Protein AF-A0AAN0KNR9-F1 (afdb_monomer_lite)

Sequence (239 aa):
MELTATTILISFAGVFLICFMKGAFGGGFAIIGIPLLSLVMDPVTAGGLLAPLFIAMDLYGLRYWKPSTWSKPDLLMLVPGLVVGIGTGYLLFQNMATPRGARTVQDEREAFTRMMWDTWAP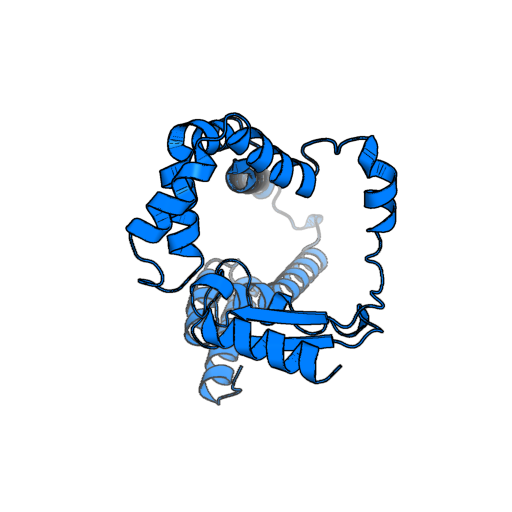AGWYDRADFDEAARAFQGKDWAEVVLHSYRHRWGFAEGDPAYAEDEARLYPAPVLQVPTLVLHGGADTCNHPDSSKGREAFFQGGYERQVLDGVGHFPQREAPQAVADAILRFCGSA

pLDDT: mean 88.19, std 9.54, range [54.19, 98.31]

Radius of gyration: 23.54 Å; chains: 1; bounding box: 62×43×53 Å

Structure (mmCIF, N/CA/C/O backbone):
data_AF-A0AAN0KNR9-F1
#
_entry.id   AF-A0AAN0KNR9-F1
#
loop_
_atom_site.group_PDB
_atom_site.id
_atom_site.type_symbol
_atom_site.label_atom_id
_atom_site.label_alt_id
_atom_site.label_comp_id
_atom_site.label_asym_id
_atom_site.label_entity_id
_atom_site.label_seq_id
_atom_site.pdbx_PDB_ins_code
_atom_site.Cartn_x
_atom_site.Cartn_y
_atom_site.Cartn_z
_atom_site.occupancy
_atom_site.B_iso_or_equiv
_atom_site.auth_seq_id
_atom_site.auth_comp_id
_atom_site.auth_asym_id
_atom_site.auth_atom_id
_atom_site.pdbx_PDB_model_num
ATOM 1 N N . MET A 1 1 ? 12.496 -7.749 14.118 1.00 55.12 1 MET A N 1
ATOM 2 C CA . MET A 1 1 ? 13.385 -8.905 13.890 1.00 55.12 1 MET A CA 1
ATOM 3 C C . MET A 1 1 ? 13.889 -9.380 15.233 1.00 55.12 1 MET A C 1
ATOM 5 O O . MET A 1 1 ? 14.585 -8.625 15.900 1.00 55.12 1 MET A O 1
ATOM 9 N N . GLU A 1 2 ? 13.532 -10.600 15.618 1.00 61.59 2 GLU A N 1
ATOM 10 C CA . GLU A 1 2 ? 14.201 -11.303 16.714 1.00 61.59 2 GLU A CA 1
ATOM 11 C C . GLU A 1 2 ? 15.667 -11.542 16.304 1.00 61.59 2 GLU A C 1
ATOM 13 O O . GLU A 1 2 ? 15.935 -12.214 15.301 1.00 61.59 2 GLU A O 1
ATOM 18 N N . LEU A 1 3 ? 16.627 -10.952 17.026 1.00 76.50 3 LEU A N 1
ATOM 19 C CA . LEU A 1 3 ? 18.064 -11.155 16.792 1.00 76.50 3 LEU A CA 1
ATOM 20 C C . LEU A 1 3 ? 18.496 -12.522 17.337 1.00 76.50 3 LEU A C 1
ATOM 22 O O . LEU A 1 3 ? 19.175 -12.632 18.355 1.00 76.50 3 LEU A O 1
ATOM 26 N N . THR A 1 4 ? 18.093 -13.586 16.648 1.00 88.50 4 THR A N 1
ATOM 27 C CA . THR A 1 4 ? 18.573 -14.934 16.959 1.00 88.50 4 THR A CA 1
ATOM 28 C C . THR A 1 4 ? 19.991 -15.136 16.415 1.00 88.50 4 THR A C 1
ATOM 30 O O . THR A 1 4 ? 20.382 -14.529 15.413 1.00 88.50 4 THR A O 1
ATOM 33 N N . ALA A 1 5 ? 20.769 -16.027 17.038 1.00 85.81 5 ALA A N 1
ATOM 34 C CA . ALA A 1 5 ? 22.107 -16.383 16.553 1.00 85.81 5 ALA A CA 1
ATOM 35 C C . ALA A 1 5 ? 22.082 -16.888 15.096 1.00 85.81 5 ALA A C 1
ATOM 37 O O . ALA A 1 5 ? 22.972 -16.571 14.308 1.00 85.81 5 ALA A O 1
ATOM 38 N N . THR A 1 6 ? 21.021 -17.607 14.721 1.00 84.62 6 THR A N 1
ATOM 39 C CA . THR A 1 6 ? 20.774 -18.090 13.357 1.00 84.62 6 THR A CA 1
ATOM 40 C C . THR A 1 6 ? 20.564 -16.935 12.378 1.00 84.62 6 THR A C 1
ATOM 42 O O . THR A 1 6 ? 21.206 -16.902 11.328 1.00 84.62 6 THR A O 1
ATOM 45 N N . THR A 1 7 ? 19.730 -15.953 12.739 1.00 83.38 7 THR A N 1
ATOM 46 C CA . THR A 1 7 ? 19.482 -14.753 11.923 1.00 83.38 7 THR A CA 1
ATOM 47 C C . THR A 1 7 ? 20.776 -13.985 11.673 1.00 83.38 7 THR A C 1
ATOM 49 O O . THR A 1 7 ? 21.045 -13.593 10.538 1.00 83.38 7 THR A O 1
ATOM 52 N N . ILE A 1 8 ? 21.604 -13.808 12.707 1.00 84.81 8 ILE A N 1
ATOM 53 C CA . ILE A 1 8 ? 22.890 -13.105 12.601 1.00 84.81 8 ILE A CA 1
ATOM 54 C C . ILE A 1 8 ? 23.847 -13.866 11.676 1.00 84.81 8 ILE A C 1
ATOM 56 O O . ILE A 1 8 ? 24.431 -13.260 10.780 1.00 84.81 8 ILE A O 1
ATOM 60 N N . LEU A 1 9 ? 23.983 -15.183 11.854 1.00 89.00 9 LEU A N 1
ATOM 61 C CA . LEU A 1 9 ? 24.909 -16.002 11.071 1.00 89.00 9 LEU A CA 1
ATOM 62 C C . LEU A 1 9 ? 24.544 -16.021 9.580 1.00 89.00 9 LEU A C 1
ATOM 64 O O . LEU A 1 9 ? 25.411 -15.813 8.733 1.00 89.00 9 LEU A O 1
ATOM 68 N N . ILE A 1 10 ? 23.265 -16.233 9.261 1.00 85.62 10 ILE A N 1
ATOM 69 C CA . ILE A 1 10 ? 22.780 -16.271 7.874 1.00 85.62 10 ILE A CA 1
ATOM 70 C C . ILE A 1 10 ? 22.872 -14.882 7.236 1.00 85.62 10 ILE A C 1
ATOM 72 O O . ILE A 1 10 ? 23.333 -14.766 6.100 1.00 85.62 10 ILE A O 1
ATOM 76 N N . SER A 1 11 ? 22.522 -13.824 7.976 1.00 84.25 11 SER A N 1
ATOM 77 C CA . SER A 1 11 ? 22.644 -12.446 7.483 1.00 84.25 11 SER A CA 1
ATOM 78 C C . SER A 1 11 ? 24.093 -12.082 7.183 1.00 84.25 11 SER A C 1
ATOM 80 O O . SER A 1 11 ? 24.395 -11.557 6.114 1.00 84.25 11 SER A O 1
ATOM 82 N N . PHE A 1 12 ? 25.007 -12.415 8.096 1.00 86.56 12 PHE A N 1
ATOM 83 C CA . PHE A 1 12 ? 26.432 -12.186 7.906 1.00 86.56 12 PHE A CA 1
ATOM 84 C C . PHE A 1 12 ? 26.973 -12.968 6.708 1.00 86.56 12 PHE A C 1
ATOM 86 O O . PHE A 1 12 ? 27.638 -12.383 5.859 1.00 86.56 12 PHE A O 1
ATOM 93 N N . ALA A 1 13 ? 26.661 -14.263 6.602 1.00 86.69 13 ALA A N 1
ATOM 94 C CA . ALA A 1 13 ? 27.101 -15.098 5.488 1.00 86.69 13 ALA A CA 1
ATOM 95 C C . ALA A 1 13 ? 26.580 -14.573 4.142 1.00 86.69 13 ALA A C 1
ATOM 97 O O . ALA A 1 13 ? 27.352 -14.470 3.190 1.00 86.69 13 ALA A O 1
ATOM 98 N N . GLY A 1 14 ? 25.300 -14.190 4.075 1.00 84.75 14 GLY A N 1
ATOM 99 C CA . GLY A 1 14 ? 24.677 -13.628 2.878 1.00 84.75 14 GLY A CA 1
ATOM 100 C C . GLY A 1 14 ? 25.304 -12.302 2.466 1.00 84.75 14 GLY A C 1
ATOM 101 O O . GLY A 1 14 ? 25.751 -12.163 1.329 1.00 84.75 14 GLY A O 1
ATOM 102 N N . VAL A 1 15 ? 25.415 -11.352 3.399 1.00 84.88 15 VAL A N 1
ATOM 103 C CA . VAL A 1 15 ? 26.052 -10.050 3.148 1.00 84.88 15 VAL A CA 1
ATOM 104 C C . VAL A 1 15 ? 27.511 -10.237 2.733 1.00 84.88 15 VAL A C 1
ATOM 106 O O . VAL A 1 15 ? 27.927 -9.684 1.719 1.00 84.88 15 VAL A O 1
ATOM 109 N N . PHE A 1 16 ? 28.280 -11.055 3.456 1.00 84.75 16 PHE A N 1
ATOM 110 C CA . PHE A 1 16 ? 29.680 -11.337 3.137 1.00 84.75 16 PHE A CA 1
ATOM 111 C C . PHE A 1 16 ? 29.841 -11.925 1.733 1.00 84.75 16 PHE A C 1
ATOM 113 O O . PHE A 1 16 ? 30.668 -11.435 0.964 1.00 84.75 16 PHE A O 1
ATOM 120 N N . LEU A 1 17 ? 29.034 -12.930 1.372 1.00 82.50 17 LEU A N 1
ATOM 121 C CA . LEU A 1 17 ? 29.047 -13.530 0.037 1.00 82.50 17 LEU A CA 1
ATOM 122 C C . LEU A 1 17 ? 28.776 -12.490 -1.045 1.00 82.50 17 LEU A C 1
ATOM 124 O O . LEU A 1 17 ? 29.502 -12.444 -2.036 1.00 82.50 17 LEU A O 1
ATOM 128 N N . ILE A 1 18 ? 27.779 -11.627 -0.847 1.00 81.94 18 ILE A N 1
ATOM 129 C CA . ILE A 1 18 ? 27.461 -10.576 -1.813 1.00 81.94 18 ILE A CA 1
ATOM 130 C C . ILE A 1 18 ? 28.631 -9.597 -1.954 1.00 81.94 18 ILE A C 1
ATOM 132 O O . ILE A 1 18 ? 29.070 -9.329 -3.075 1.00 81.94 18 ILE A O 1
ATOM 136 N N . CYS A 1 19 ? 29.162 -9.100 -0.833 1.00 76.88 19 CYS A N 1
ATOM 137 C CA . CYS A 1 19 ? 30.295 -8.176 -0.809 1.00 76.88 19 CYS A CA 1
ATOM 138 C C . CYS A 1 19 ? 31.511 -8.764 -1.532 1.00 76.88 19 CYS A C 1
ATOM 140 O O . CYS A 1 19 ? 32.103 -8.127 -2.404 1.00 76.88 19 CYS A O 1
ATOM 142 N N . PHE A 1 20 ? 31.874 -9.994 -1.176 1.00 78.69 20 PHE A N 1
ATOM 143 C CA . PHE A 1 20 ? 33.063 -10.664 -1.678 1.00 78.69 20 PHE A CA 1
ATOM 144 C C . PHE A 1 20 ? 32.925 -11.016 -3.167 1.00 78.69 20 PHE A C 1
ATOM 146 O O . PHE A 1 20 ? 33.829 -10.741 -3.953 1.00 78.69 20 PHE A O 1
ATOM 153 N N . MET A 1 21 ? 31.771 -11.537 -3.596 1.00 80.38 21 MET A N 1
ATOM 154 C CA . MET A 1 21 ? 31.542 -11.935 -4.992 1.00 80.38 21 MET A CA 1
ATOM 155 C C . MET A 1 21 ? 31.386 -10.743 -5.942 1.00 80.38 21 MET A C 1
ATOM 157 O O . MET A 1 21 ? 31.877 -10.790 -7.073 1.00 80.38 21 MET A O 1
ATOM 161 N N . LYS A 1 22 ? 30.745 -9.653 -5.500 1.00 70.00 22 LYS A N 1
ATOM 162 C CA . LYS A 1 22 ? 30.627 -8.424 -6.300 1.00 70.00 22 LYS A CA 1
ATOM 163 C C . LYS A 1 22 ? 31.969 -7.695 -6.414 1.00 70.00 22 LYS A C 1
ATOM 165 O O . LYS A 1 22 ? 32.286 -7.203 -7.492 1.00 70.00 22 LYS A O 1
ATOM 170 N N . GLY A 1 23 ? 32.768 -7.674 -5.343 1.00 61.00 23 GLY A N 1
ATOM 171 C CA . GLY A 1 23 ? 34.074 -7.010 -5.320 1.00 61.00 23 GLY A CA 1
ATOM 172 C C . GLY A 1 23 ? 35.201 -7.761 -6.041 1.00 61.00 23 GLY A C 1
ATOM 173 O O . GLY A 1 23 ? 36.061 -7.111 -6.629 1.00 61.00 23 GLY A O 1
ATOM 174 N N . ALA A 1 24 ? 35.206 -9.101 -6.019 1.00 57.84 24 ALA A N 1
ATOM 175 C CA . ALA A 1 24 ? 36.325 -9.905 -6.530 1.00 57.84 24 ALA A CA 1
ATOM 176 C C . ALA A 1 24 ? 36.058 -10.639 -7.862 1.00 57.84 24 ALA A C 1
ATOM 178 O O . ALA A 1 24 ? 37.012 -10.913 -8.586 1.00 57.84 24 ALA A O 1
ATOM 179 N N . PHE A 1 25 ? 34.799 -10.949 -8.213 1.00 58.22 25 PHE A N 1
ATOM 180 C CA . PHE A 1 25 ? 34.470 -11.862 -9.329 1.00 58.22 25 PHE A CA 1
ATOM 181 C C . PHE A 1 25 ? 33.384 -11.343 -10.289 1.00 58.22 25 PHE A C 1
ATOM 183 O O . PHE A 1 25 ? 32.664 -12.127 -10.906 1.00 58.22 25 PHE A O 1
ATOM 190 N N . GLY A 1 26 ? 33.226 -10.023 -10.427 1.00 59.22 26 GLY A N 1
ATOM 191 C CA . GLY A 1 26 ? 32.305 -9.449 -11.421 1.00 59.22 26 GLY A CA 1
ATOM 192 C C . GLY A 1 26 ? 30.818 -9.704 -11.135 1.00 59.22 26 GLY A C 1
ATOM 193 O O . GLY A 1 26 ? 29.995 -9.621 -12.041 1.00 59.22 26 GLY A O 1
ATOM 194 N N . GLY A 1 27 ? 30.455 -10.021 -9.887 1.00 61.28 27 GLY A N 1
ATOM 195 C CA . GLY A 1 27 ? 29.066 -10.032 -9.414 1.00 61.28 27 GLY A CA 1
ATOM 196 C C . GLY A 1 27 ? 28.205 -11.237 -9.802 1.00 61.28 27 GLY A C 1
ATOM 197 O O . GLY A 1 27 ? 27.122 -11.373 -9.243 1.00 61.28 27 GLY A O 1
ATOM 198 N N . GLY A 1 28 ? 28.666 -12.148 -10.666 1.00 62.06 28 GLY A N 1
ATOM 199 C CA . GLY A 1 28 ? 27.845 -13.262 -11.174 1.00 62.06 28 GLY A CA 1
ATOM 200 C C . GLY A 1 28 ? 27.244 -14.170 -10.089 1.00 62.06 28 GLY A C 1
ATOM 201 O O . GLY A 1 28 ? 26.093 -14.575 -10.195 1.00 62.06 28 GLY A O 1
ATOM 202 N N . PHE A 1 29 ? 27.979 -14.428 -9.002 1.00 65.19 29 PHE A N 1
ATOM 203 C CA . PHE A 1 29 ? 27.499 -15.241 -7.873 1.00 65.19 29 PHE A CA 1
ATOM 204 C C . PHE A 1 29 ? 26.776 -14.442 -6.779 1.00 65.19 29 PHE A C 1
ATOM 206 O O . PHE A 1 29 ? 26.155 -15.036 -5.898 1.00 65.19 29 PHE A O 1
ATOM 213 N N . ALA A 1 30 ? 26.795 -13.105 -6.836 1.00 69.88 30 ALA A N 1
ATOM 214 C CA . ALA A 1 30 ? 26.095 -12.262 -5.863 1.00 69.88 30 ALA A CA 1
ATOM 215 C C . ALA A 1 30 ? 24.566 -12.460 -5.906 1.00 69.88 30 ALA A C 1
ATOM 217 O O . ALA A 1 30 ? 23.881 -12.181 -4.923 1.00 69.88 30 ALA A O 1
ATOM 218 N N . ILE A 1 31 ? 24.042 -13.017 -7.006 1.00 71.94 31 ILE A N 1
ATOM 219 C CA . ILE A 1 31 ? 22.623 -13.354 -7.196 1.00 71.94 31 ILE A CA 1
ATOM 220 C C . ILE A 1 31 ? 22.080 -14.339 -6.148 1.00 71.94 31 ILE A C 1
ATOM 222 O O . ILE A 1 31 ? 20.883 -14.341 -5.885 1.00 71.94 31 ILE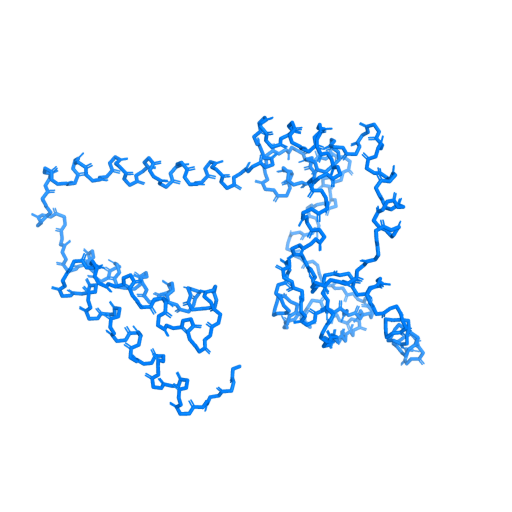 A O 1
ATOM 226 N N . ILE A 1 32 ? 22.944 -15.154 -5.528 1.00 79.62 32 ILE A N 1
ATOM 227 C CA . ILE A 1 32 ? 22.560 -16.148 -4.507 1.00 79.62 32 ILE A CA 1
ATOM 228 C C . ILE A 1 32 ? 22.338 -15.485 -3.137 1.00 79.62 32 ILE A C 1
ATOM 230 O O . ILE A 1 32 ? 21.659 -16.034 -2.270 1.00 79.62 32 ILE A O 1
ATOM 234 N N . GLY A 1 33 ? 22.860 -14.272 -2.940 1.00 78.06 33 GLY A N 1
ATOM 235 C CA . GLY A 1 33 ? 22.804 -13.581 -1.659 1.00 78.06 33 GLY A CA 1
ATOM 236 C C . GLY A 1 33 ? 21.392 -13.229 -1.195 1.00 78.06 33 GLY A C 1
ATOM 237 O O . GLY A 1 33 ? 21.075 -13.440 -0.029 1.00 78.06 33 GLY A O 1
ATOM 238 N N . ILE A 1 34 ? 20.526 -12.750 -2.096 1.00 78.06 34 ILE A N 1
ATOM 239 C CA . ILE A 1 34 ? 19.130 -12.428 -1.751 1.00 78.06 34 ILE A CA 1
ATOM 240 C C . ILE A 1 34 ? 18.330 -13.696 -1.394 1.00 78.06 34 ILE A C 1
ATOM 242 O O . ILE A 1 34 ? 17.715 -13.698 -0.329 1.00 78.06 34 ILE A O 1
ATOM 246 N N . PRO A 1 35 ? 18.373 -14.796 -2.177 1.00 81.81 35 PRO A N 1
ATOM 247 C CA . PRO A 1 35 ? 17.790 -16.075 -1.767 1.00 81.81 35 PRO A CA 1
ATOM 248 C C . PRO A 1 35 ? 18.276 -16.562 -0.396 1.00 81.81 35 PRO A C 1
ATOM 250 O O . PRO A 1 35 ? 17.475 -17.030 0.406 1.00 81.81 35 PRO A O 1
ATOM 253 N N . LEU A 1 36 ? 19.564 -16.404 -0.080 1.00 84.38 36 LEU A N 1
ATOM 254 C CA . LEU A 1 36 ? 20.112 -16.835 1.208 1.00 84.38 36 LEU A CA 1
ATOM 255 C C . LEU A 1 36 ? 19.620 -15.965 2.375 1.00 84.38 36 LEU A C 1
ATOM 257 O O . LEU A 1 36 ? 19.276 -16.491 3.430 1.00 84.38 36 LEU A O 1
ATOM 261 N N . LEU A 1 37 ? 19.525 -14.647 2.177 1.00 83.62 37 LEU A N 1
ATOM 262 C CA . LEU A 1 37 ? 18.935 -13.731 3.158 1.00 83.62 37 LEU A CA 1
ATOM 263 C C . LEU A 1 37 ? 17.432 -13.962 3.332 1.00 83.62 37 LEU A C 1
ATOM 265 O O . LEU A 1 37 ? 16.931 -13.848 4.450 1.00 83.62 37 LEU A O 1
ATOM 269 N N . SER A 1 38 ? 16.729 -14.369 2.269 1.00 83.56 38 SER A N 1
ATOM 270 C CA . SER A 1 38 ? 15.290 -14.649 2.331 1.00 83.56 38 SER A CA 1
ATOM 271 C C . SER A 1 38 ? 14.908 -15.811 3.254 1.00 83.56 38 SER A C 1
ATOM 273 O O . SER A 1 38 ? 13.749 -15.952 3.626 1.00 83.56 38 SER A O 1
ATOM 275 N N . LEU A 1 39 ? 15.885 -16.622 3.678 1.00 86.31 39 LEU A N 1
ATOM 276 C CA . LEU A 1 39 ? 15.675 -17.686 4.662 1.00 86.31 39 LEU A CA 1
ATOM 277 C C . LEU A 1 39 ? 15.390 -17.150 6.072 1.00 86.31 39 LEU A C 1
ATOM 279 O O . LEU A 1 39 ? 14.871 -17.887 6.905 1.00 86.31 39 LEU A O 1
ATOM 283 N N . VAL A 1 40 ? 15.771 -15.902 6.362 1.00 84.00 40 VAL A N 1
ATOM 284 C CA . VAL A 1 40 ? 15.682 -15.316 7.712 1.00 84.00 40 VAL A CA 1
ATOM 285 C C . VAL A 1 40 ? 15.006 -13.950 7.762 1.00 84.00 40 VAL A C 1
ATOM 287 O O . VAL A 1 40 ? 14.708 -13.463 8.851 1.00 84.00 40 VAL A O 1
ATOM 290 N N . MET A 1 41 ? 14.768 -13.318 6.615 1.00 84.19 41 MET A N 1
ATOM 291 C CA . MET A 1 41 ? 14.042 -12.055 6.518 1.00 84.19 41 MET A CA 1
ATOM 292 C C . MET A 1 41 ? 13.279 -11.972 5.198 1.00 84.19 41 MET A C 1
ATOM 294 O O . MET A 1 41 ? 13.604 -12.664 4.242 1.00 84.19 41 MET A O 1
ATOM 298 N N . ASP A 1 42 ? 12.282 -11.100 5.131 1.00 81.88 42 ASP A N 1
ATOM 299 C CA . ASP A 1 42 ? 11.543 -10.845 3.898 1.00 81.88 42 ASP A CA 1
ATOM 300 C C . ASP A 1 42 ? 12.477 -10.319 2.769 1.00 81.88 42 ASP A C 1
ATOM 302 O O . ASP A 1 42 ? 13.338 -9.471 3.039 1.00 81.88 42 ASP A O 1
ATOM 306 N N . PRO A 1 43 ? 12.344 -10.785 1.506 1.00 76.25 43 PRO A N 1
ATOM 307 C CA . PRO A 1 43 ? 13.193 -10.353 0.391 1.00 76.25 43 PRO A CA 1
ATOM 308 C C . PRO A 1 43 ? 13.168 -8.846 0.111 1.00 76.25 43 PRO A C 1
ATOM 310 O O . PRO A 1 43 ? 14.190 -8.291 -0.299 1.00 76.25 43 PRO A O 1
ATOM 313 N N . VAL A 1 44 ? 12.033 -8.171 0.331 1.00 74.00 44 VAL A N 1
ATOM 314 C CA . VAL A 1 44 ? 11.919 -6.715 0.152 1.00 74.00 44 VAL A CA 1
ATOM 315 C C . VAL A 1 44 ? 12.722 -6.006 1.236 1.00 74.00 44 VAL A C 1
ATOM 317 O O . VAL A 1 44 ? 13.495 -5.094 0.941 1.00 74.00 44 VAL A O 1
ATOM 320 N N . THR A 1 45 ? 12.623 -6.485 2.476 1.00 73.69 45 THR A N 1
ATOM 321 C CA . THR A 1 45 ? 13.437 -6.000 3.600 1.00 73.69 45 THR A CA 1
ATOM 322 C C . THR A 1 45 ? 14.933 -6.226 3.357 1.00 73.69 45 THR A C 1
ATOM 324 O O . THR A 1 45 ? 15.729 -5.301 3.529 1.00 73.69 45 THR A O 1
ATOM 327 N N . ALA A 1 46 ? 15.326 -7.421 2.899 1.00 77.31 46 ALA A N 1
ATOM 328 C CA . ALA A 1 46 ? 16.711 -7.732 2.541 1.00 77.31 46 ALA A CA 1
ATOM 329 C C . ALA A 1 46 ? 17.232 -6.792 1.445 1.00 77.31 46 ALA A C 1
ATOM 331 O O . ALA A 1 46 ? 18.314 -6.219 1.579 1.00 77.31 46 ALA A O 1
ATOM 332 N N . GLY A 1 47 ? 16.445 -6.591 0.384 1.00 78.19 47 GLY A N 1
ATOM 333 C CA . GLY A 1 47 ? 16.766 -5.655 -0.691 1.00 78.19 47 GLY A CA 1
ATOM 334 C C . GLY A 1 47 ? 16.931 -4.220 -0.186 1.00 78.19 47 GLY A C 1
ATOM 335 O O . GLY A 1 47 ? 17.913 -3.562 -0.525 1.00 78.19 47 GLY A O 1
ATOM 336 N N . GLY A 1 48 ? 16.024 -3.757 0.678 1.00 78.81 48 GLY A N 1
ATOM 337 C CA . GLY A 1 48 ? 16.075 -2.424 1.280 1.00 78.81 48 GLY A CA 1
ATOM 338 C C . GLY A 1 48 ? 17.310 -2.199 2.157 1.00 78.81 48 GLY A C 1
ATOM 339 O O . GLY A 1 48 ? 17.945 -1.151 2.060 1.00 78.81 48 GLY A O 1
ATOM 340 N N . LEU A 1 49 ? 17.700 -3.191 2.963 1.00 80.25 49 LEU A N 1
ATOM 341 C CA . LEU A 1 49 ? 18.905 -3.125 3.803 1.00 80.25 49 LEU A CA 1
ATOM 342 C C . LEU A 1 49 ? 20.199 -3.164 2.981 1.00 80.25 49 LEU A C 1
ATOM 344 O O . LEU A 1 49 ? 21.179 -2.503 3.326 1.00 80.25 49 LEU A O 1
ATOM 348 N N . LEU A 1 50 ? 20.209 -3.931 1.891 1.00 82.44 50 LEU A N 1
ATOM 349 C CA . LEU A 1 50 ? 21.370 -4.069 1.018 1.00 82.44 50 LEU A CA 1
ATOM 350 C C . LEU A 1 50 ? 21.543 -2.896 0.048 1.00 82.44 50 LEU A C 1
ATOM 352 O O . LEU A 1 50 ? 22.662 -2.647 -0.398 1.00 82.44 50 LEU A O 1
ATOM 356 N N . ALA A 1 51 ? 20.482 -2.160 -0.284 1.00 82.81 51 ALA A N 1
ATOM 357 C CA . ALA A 1 51 ? 20.548 -1.096 -1.284 1.00 82.81 51 ALA A CA 1
ATOM 358 C C . ALA A 1 51 ? 21.589 0.000 -0.957 1.00 82.81 51 ALA A C 1
ATOM 360 O O . ALA A 1 51 ? 22.415 0.289 -1.827 1.00 82.81 51 ALA A O 1
ATOM 361 N N . PRO A 1 52 ? 21.665 0.563 0.271 1.00 83.12 52 PRO A N 1
ATOM 362 C CA . PRO A 1 52 ? 22.721 1.516 0.626 1.00 83.12 52 PRO A CA 1
ATOM 363 C C . PRO A 1 52 ? 24.126 0.918 0.506 1.00 83.12 52 PRO A C 1
ATOM 365 O O . PRO A 1 52 ? 25.058 1.588 0.062 1.00 83.12 52 PRO A O 1
ATOM 368 N N . LEU A 1 53 ? 24.272 -0.359 0.870 1.00 83.69 53 LEU A N 1
ATOM 369 C CA . LEU A 1 53 ? 25.532 -1.084 0.774 1.00 83.69 53 LEU A CA 1
ATOM 370 C C . LEU A 1 53 ? 25.961 -1.255 -0.694 1.00 83.69 53 LEU A C 1
ATOM 372 O O . LEU A 1 53 ? 27.123 -1.022 -1.019 1.00 83.69 53 LEU A O 1
ATOM 376 N N . PHE A 1 54 ? 25.032 -1.586 -1.594 1.00 82.69 54 PHE A N 1
ATOM 377 C CA . PHE A 1 54 ? 25.297 -1.683 -3.033 1.00 82.69 54 PHE A CA 1
ATOM 378 C C . PHE A 1 54 ? 25.674 -0.344 -3.647 1.00 82.69 54 PHE A C 1
ATOM 380 O O . PHE A 1 54 ? 26.653 -0.281 -4.388 1.00 82.69 54 PHE A O 1
ATOM 387 N N . ILE A 1 55 ? 24.973 0.729 -3.275 1.00 84.31 55 ILE A N 1
ATOM 388 C CA . ILE A 1 55 ? 25.315 2.086 -3.708 1.00 84.31 55 ILE A CA 1
ATOM 389 C C . ILE A 1 55 ? 26.742 2.434 -3.268 1.00 84.31 55 ILE A C 1
ATOM 391 O O . ILE A 1 55 ? 27.542 2.894 -4.079 1.00 84.31 55 ILE A O 1
ATOM 395 N N . ALA A 1 56 ? 27.098 2.171 -2.007 1.00 85.50 56 ALA A N 1
ATOM 396 C CA . ALA A 1 56 ? 28.445 2.431 -1.504 1.00 85.50 56 ALA A CA 1
ATOM 397 C C . ALA A 1 56 ? 29.520 1.621 -2.255 1.00 85.50 56 ALA A C 1
ATOM 399 O O . ALA A 1 56 ? 30.574 2.164 -2.593 1.00 85.50 56 ALA A O 1
ATOM 400 N N . MET A 1 57 ? 29.249 0.348 -2.562 1.00 83.75 57 MET A N 1
ATOM 401 C CA . MET A 1 57 ? 30.142 -0.498 -3.364 1.00 83.75 57 MET A CA 1
ATOM 402 C C . MET A 1 57 ? 30.333 0.039 -4.779 1.00 83.75 57 MET A C 1
ATOM 404 O O . MET A 1 57 ? 31.461 0.070 -5.265 1.00 83.75 57 MET A O 1
ATOM 408 N N . ASP A 1 58 ? 29.254 0.466 -5.434 1.00 82.38 58 ASP A N 1
ATOM 409 C CA . ASP A 1 58 ? 29.306 0.999 -6.794 1.00 82.38 58 ASP A CA 1
ATOM 410 C C . ASP A 1 58 ? 30.072 2.324 -6.833 1.00 82.38 58 ASP A C 1
ATOM 412 O O . ASP A 1 58 ? 30.944 2.508 -7.683 1.00 82.38 58 ASP A O 1
ATOM 416 N N . LEU A 1 59 ? 29.845 3.212 -5.857 1.00 86.56 59 LEU A N 1
ATOM 417 C CA . LEU A 1 59 ? 30.617 4.448 -5.699 1.00 86.56 59 LEU A CA 1
ATOM 418 C C . LEU A 1 59 ? 32.108 4.166 -5.478 1.00 86.56 59 LEU A C 1
ATOM 420 O O . LEU A 1 59 ? 32.958 4.810 -6.097 1.00 86.56 59 LEU A O 1
ATOM 424 N N . TYR A 1 60 ? 32.443 3.189 -4.630 1.00 85.25 60 TYR A N 1
ATOM 425 C CA . TYR A 1 60 ? 33.830 2.778 -4.411 1.00 85.25 60 TYR A CA 1
ATOM 426 C C . TYR A 1 60 ? 34.451 2.182 -5.682 1.00 85.25 60 TYR A C 1
ATOM 428 O O . TYR A 1 60 ? 35.572 2.540 -6.049 1.00 85.25 60 TYR A O 1
ATOM 436 N N . GLY A 1 61 ? 33.705 1.335 -6.395 1.00 80.50 61 GLY A N 1
ATOM 437 C CA . GLY A 1 61 ? 34.106 0.756 -7.673 1.00 80.50 61 GLY A CA 1
ATOM 438 C C . GLY A 1 61 ? 34.411 1.829 -8.716 1.00 80.50 61 GLY A C 1
ATOM 439 O O . GLY A 1 61 ? 35.496 1.820 -9.290 1.00 80.50 61 GLY A O 1
ATOM 440 N N . LEU A 1 62 ? 33.523 2.808 -8.898 1.00 83.38 62 LEU A N 1
ATOM 441 C CA . LEU A 1 62 ? 33.729 3.942 -9.808 1.00 83.38 62 LEU A CA 1
ATOM 442 C C . LEU A 1 62 ? 34.912 4.829 -9.390 1.00 83.38 62 LEU A C 1
ATOM 444 O O . LEU A 1 62 ? 35.618 5.382 -10.235 1.00 83.38 62 LEU A O 1
ATOM 448 N N . ARG A 1 63 ? 35.155 4.966 -8.081 1.00 83.81 63 ARG A N 1
ATOM 449 C CA . ARG A 1 63 ? 36.283 5.741 -7.546 1.00 83.81 63 ARG A CA 1
ATOM 450 C C . ARG A 1 63 ? 37.632 5.051 -7.755 1.00 83.81 63 ARG A C 1
ATOM 452 O O . ARG A 1 63 ? 38.640 5.748 -7.933 1.00 83.81 63 ARG A O 1
ATOM 459 N N . TYR A 1 64 ? 37.665 3.724 -7.668 1.00 85.00 64 TYR A N 1
ATOM 460 C CA . TYR A 1 64 ? 38.867 2.911 -7.840 1.00 85.00 64 TYR A CA 1
ATOM 461 C C . TYR A 1 64 ? 39.167 2.674 -9.329 1.00 85.00 64 TYR A C 1
ATOM 463 O O . TYR A 1 64 ? 40.276 2.953 -9.791 1.00 85.00 64 TYR A O 1
ATOM 471 N N . TRP A 1 65 ? 38.158 2.265 -10.102 1.00 83.31 65 TRP A N 1
ATOM 472 C CA . TRP A 1 65 ? 38.230 2.017 -11.544 1.00 83.31 65 TRP A CA 1
ATOM 473 C C . TRP A 1 65 ? 37.866 3.275 -12.334 1.00 83.31 65 TRP A C 1
ATOM 475 O O . TRP A 1 65 ? 36.724 3.477 -12.749 1.00 83.31 65 TRP A O 1
ATOM 485 N N . LYS A 1 66 ? 38.856 4.148 -12.537 1.00 83.75 66 LYS A N 1
ATOM 486 C CA . LYS A 1 66 ? 38.684 5.414 -13.266 1.00 83.75 66 LYS A CA 1
ATOM 487 C C . LYS A 1 66 ? 38.211 5.178 -14.712 1.00 83.75 66 LYS A C 1
ATOM 489 O O . LYS A 1 66 ? 38.618 4.186 -15.309 1.00 83.75 66 LYS A O 1
ATOM 494 N N . PRO A 1 67 ? 37.498 6.130 -15.348 1.00 83.69 67 PRO A N 1
ATOM 495 C CA . PRO A 1 67 ? 37.050 6.006 -16.744 1.00 83.69 67 PRO A CA 1
ATOM 496 C C . PRO A 1 67 ? 38.142 5.658 -17.765 1.00 83.69 67 PRO A C 1
ATOM 498 O O . PRO A 1 67 ? 37.865 5.081 -18.811 1.00 83.69 67 PRO A O 1
ATOM 501 N N . SER A 1 68 ? 39.402 5.978 -17.458 1.00 86.25 68 SER A N 1
ATOM 502 C CA . SER A 1 68 ? 40.563 5.616 -18.274 1.00 86.25 68 SER A CA 1
ATOM 503 C C . SER A 1 68 ? 40.854 4.112 -18.325 1.00 86.25 68 SER A C 1
ATOM 505 O O . SER A 1 68 ? 41.541 3.676 -19.240 1.00 86.25 68 SER A O 1
ATOM 507 N N . THR A 1 69 ? 40.386 3.327 -17.350 1.00 86.69 69 THR A N 1
ATOM 508 C CA . THR A 1 69 ? 40.592 1.869 -17.285 1.00 86.69 69 THR A CA 1
ATOM 509 C C . THR A 1 69 ? 39.418 1.086 -17.867 1.00 86.69 69 THR A C 1
ATOM 511 O O . THR A 1 69 ? 39.411 -0.140 -17.805 1.00 86.69 69 THR A O 1
ATOM 514 N N . TRP A 1 70 ? 38.395 1.770 -18.383 1.00 86.75 70 TRP A N 1
ATOM 515 C CA . TRP A 1 70 ? 37.185 1.127 -18.875 1.00 86.75 70 TRP A CA 1
ATOM 516 C C . TRP A 1 70 ? 37.378 0.570 -20.286 1.00 86.75 70 TRP A C 1
ATOM 518 O O . TRP A 1 70 ? 37.933 1.229 -21.169 1.00 86.75 70 TRP A O 1
ATOM 528 N N . SER A 1 71 ? 36.845 -0.627 -20.521 1.00 89.50 71 SER A N 1
ATOM 529 C CA . SER A 1 71 ? 36.759 -1.208 -21.858 1.00 89.50 71 SER A CA 1
ATOM 530 C C . SER A 1 71 ? 35.632 -0.537 -22.642 1.00 89.50 71 SER A C 1
ATOM 532 O O . SER A 1 71 ? 34.447 -0.736 -22.370 1.00 89.50 71 SER A O 1
ATOM 534 N N . LYS A 1 72 ? 35.996 0.292 -23.624 1.00 89.38 72 LYS A N 1
ATOM 535 C CA . LYS A 1 72 ? 35.021 0.963 -24.499 1.00 89.38 72 LYS A CA 1
ATOM 536 C C . LYS A 1 72 ? 34.181 -0.017 -25.333 1.00 89.38 72 LYS A C 1
ATOM 538 O O . LYS A 1 72 ? 32.980 0.225 -25.421 1.00 89.38 72 LYS A O 1
ATOM 543 N N . PRO A 1 73 ? 34.748 -1.090 -25.929 1.00 91.44 73 PRO A N 1
ATOM 544 C CA . PRO A 1 73 ? 33.959 -2.062 -26.688 1.00 91.44 73 PRO A CA 1
ATOM 545 C C . PRO A 1 73 ? 32.876 -2.736 -25.840 1.00 91.44 73 PRO A C 1
ATOM 547 O O . PRO A 1 73 ? 31.728 -2.810 -26.272 1.00 91.44 73 PRO A O 1
ATOM 550 N N . ASP A 1 74 ? 33.211 -3.137 -24.611 1.00 87.81 74 ASP A N 1
ATOM 551 C CA . ASP A 1 74 ? 32.253 -3.795 -23.716 1.00 87.81 74 ASP A CA 1
ATOM 552 C C . ASP A 1 74 ? 31.162 -2.824 -23.259 1.00 87.81 74 ASP A C 1
ATOM 554 O O . ASP A 1 74 ? 29.982 -3.161 -23.276 1.00 87.81 74 ASP A O 1
ATOM 558 N N . LEU A 1 75 ? 31.525 -1.582 -22.918 1.00 87.25 75 LEU A N 1
ATOM 559 C CA . LEU A 1 75 ? 30.545 -0.554 -22.558 1.00 87.25 75 LEU A CA 1
ATOM 560 C C . LEU A 1 75 ? 29.587 -0.231 -23.707 1.00 87.25 75 LEU A C 1
ATOM 562 O O . LEU A 1 75 ? 28.389 -0.089 -23.473 1.00 87.25 75 LEU A O 1
ATOM 566 N N . LEU A 1 76 ? 30.093 -0.145 -24.940 1.00 92.19 76 LEU A N 1
ATOM 567 C CA . LEU A 1 76 ? 29.266 0.095 -26.125 1.00 92.19 76 LEU A CA 1
ATOM 568 C C . LEU A 1 76 ? 28.250 -1.027 -26.363 1.00 92.19 76 LEU A C 1
ATOM 570 O O . LEU A 1 76 ? 27.184 -0.761 -26.910 1.00 92.19 76 LEU A O 1
ATOM 574 N N . MET A 1 77 ? 28.552 -2.253 -25.932 1.00 91.38 77 MET A N 1
ATOM 575 C CA . MET A 1 77 ? 27.633 -3.386 -26.024 1.00 91.38 77 MET A C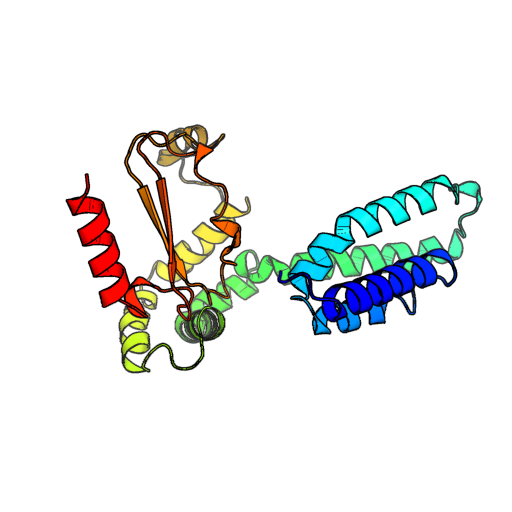A 1
ATOM 576 C C . MET A 1 77 ? 26.677 -3.473 -24.821 1.00 91.38 77 MET A C 1
ATOM 578 O O . MET A 1 77 ? 25.488 -3.736 -24.997 1.00 91.38 77 MET A O 1
ATOM 582 N N . LEU A 1 78 ? 27.169 -3.235 -23.602 1.00 87.12 78 LEU A N 1
ATOM 583 C CA . LEU A 1 78 ? 26.417 -3.443 -22.359 1.00 87.12 78 LEU A CA 1
ATOM 584 C C . LEU A 1 78 ? 25.481 -2.281 -22.008 1.00 87.12 78 LEU A C 1
ATOM 586 O O . LEU A 1 78 ? 24.358 -2.517 -21.562 1.00 87.12 78 LEU A O 1
ATOM 590 N N . VAL A 1 79 ? 25.912 -1.030 -22.204 1.00 90.38 79 VAL A N 1
ATOM 591 C CA . VAL A 1 79 ? 25.135 0.155 -21.798 1.00 90.38 79 VAL A CA 1
ATOM 592 C C . VAL A 1 79 ? 23.791 0.246 -22.531 1.00 90.38 79 VAL A C 1
ATOM 594 O O . VAL A 1 79 ? 22.786 0.470 -21.853 1.00 90.38 79 VAL A O 1
ATOM 597 N N . PRO A 1 80 ? 23.697 0.019 -23.859 1.00 93.81 80 PRO A N 1
ATOM 598 C CA . PRO A 1 80 ? 22.402 0.016 -24.535 1.00 93.81 80 PRO A CA 1
ATOM 599 C C . PRO A 1 80 ? 21.453 -1.049 -23.977 1.00 93.81 80 PRO A C 1
ATOM 601 O O . PRO A 1 80 ? 20.290 -0.750 -23.721 1.00 93.81 80 PRO A O 1
ATOM 604 N N . GLY A 1 81 ? 21.950 -2.265 -23.719 1.00 91.56 81 GLY A N 1
ATOM 605 C CA . GLY A 1 81 ? 21.157 -3.345 -23.126 1.00 91.56 81 GLY A CA 1
ATOM 606 C C . GLY A 1 81 ? 20.658 -3.011 -21.718 1.00 91.56 81 GLY A C 1
ATOM 607 O O . GLY A 1 81 ? 19.489 -3.236 -21.417 1.00 91.56 81 GLY A O 1
ATOM 608 N N . LEU A 1 82 ? 21.509 -2.406 -20.881 1.00 86.62 82 LEU A N 1
ATOM 609 C CA . LEU A 1 82 ? 21.138 -1.923 -19.548 1.00 86.62 82 LEU A CA 1
ATOM 610 C C . LEU A 1 82 ? 20.029 -0.866 -19.620 1.00 86.62 82 LEU A C 1
ATOM 612 O O . LEU A 1 82 ? 19.023 -0.985 -18.927 1.00 86.62 82 LEU A O 1
ATOM 616 N N . VAL A 1 83 ? 20.198 0.152 -20.470 1.00 92.69 83 VAL A N 1
ATOM 617 C CA . VAL A 1 83 ? 19.223 1.242 -20.630 1.00 92.69 83 VAL A CA 1
ATOM 618 C C . VAL A 1 83 ? 17.893 0.709 -21.157 1.00 92.69 83 VAL A C 1
ATOM 620 O O . VAL A 1 83 ? 16.846 1.045 -20.610 1.00 92.69 83 VAL A O 1
ATOM 623 N N . VAL A 1 84 ? 17.918 -0.159 -22.173 1.00 91.44 84 VAL A N 1
ATOM 624 C CA . VAL A 1 84 ? 16.707 -0.789 -22.718 1.00 91.44 84 VAL A CA 1
ATOM 625 C C . VAL A 1 84 ? 16.041 -1.684 -21.675 1.00 91.44 84 VAL A C 1
ATOM 627 O O . VAL A 1 84 ? 14.822 -1.634 -21.536 1.00 91.44 84 VAL A O 1
ATOM 630 N N . GLY A 1 85 ? 16.807 -2.466 -20.912 1.00 83.00 85 GLY A N 1
ATOM 631 C CA . GLY A 1 85 ? 16.285 -3.332 -19.856 1.00 83.00 85 GLY A CA 1
ATOM 632 C C . GLY A 1 85 ? 15.615 -2.545 -18.729 1.00 83.00 85 GLY A C 1
ATOM 633 O O . GLY A 1 85 ? 14.464 -2.823 -18.393 1.00 83.00 85 GLY A O 1
ATOM 634 N N . ILE A 1 86 ? 16.290 -1.518 -18.200 1.00 83.62 86 ILE A N 1
ATOM 635 C CA . ILE A 1 86 ? 15.730 -0.617 -17.180 1.00 83.62 86 ILE A CA 1
ATOM 636 C C . ILE A 1 86 ? 14.498 0.103 -17.728 1.00 83.62 86 ILE A C 1
ATOM 638 O O . ILE A 1 86 ? 13.469 0.129 -17.061 1.00 83.62 86 ILE A O 1
ATOM 642 N N . GLY A 1 87 ? 14.576 0.649 -18.944 1.00 83.69 87 GLY A N 1
ATOM 643 C CA . GLY A 1 87 ? 13.461 1.344 -19.584 1.00 83.69 87 GLY A CA 1
ATOM 644 C C . GLY A 1 87 ? 12.253 0.433 -19.795 1.00 83.69 87 GLY A C 1
ATOM 645 O O . GLY A 1 87 ? 11.133 0.811 -19.473 1.00 83.69 87 GLY A O 1
ATOM 646 N N . THR A 1 88 ? 12.473 -0.799 -20.253 1.00 78.38 88 THR A N 1
ATOM 647 C CA . THR A 1 88 ? 11.409 -1.798 -20.425 1.00 78.38 88 THR A CA 1
ATOM 648 C C . THR A 1 88 ? 10.792 -2.171 -19.082 1.00 78.38 88 THR A C 1
ATOM 650 O O . THR A 1 88 ? 9.571 -2.173 -18.963 1.00 78.38 88 THR A O 1
ATOM 653 N N . GLY A 1 89 ? 11.610 -2.425 -18.056 1.00 74.44 89 GLY A N 1
ATOM 654 C CA . GLY A 1 89 ? 11.126 -2.687 -16.700 1.00 74.44 89 GLY A CA 1
ATOM 655 C C . GLY A 1 89 ? 10.281 -1.528 -16.173 1.00 74.44 89 GLY A C 1
ATOM 656 O O . GLY A 1 89 ? 9.134 -1.728 -15.789 1.00 74.44 89 GLY A O 1
ATOM 657 N N . TYR A 1 90 ? 10.805 -0.305 -16.244 1.00 76.62 90 TYR A N 1
ATOM 658 C CA . TYR A 1 90 ? 10.106 0.916 -15.847 1.00 76.62 90 TYR A CA 1
ATOM 659 C C . TYR A 1 90 ? 8.755 1.074 -16.557 1.00 76.62 90 TYR A C 1
ATOM 661 O O . TYR A 1 90 ? 7.743 1.303 -15.900 1.00 76.62 90 TYR A O 1
ATOM 669 N N . LEU A 1 91 ? 8.713 0.884 -17.879 1.00 67.69 91 LEU A N 1
ATOM 670 C CA . LEU A 1 91 ? 7.480 0.983 -18.664 1.00 67.69 91 LEU A CA 1
ATOM 671 C C . LEU A 1 91 ? 6.472 -0.123 -18.321 1.00 67.69 91 LEU A C 1
ATOM 673 O O . LEU A 1 91 ? 5.273 0.142 -18.262 1.00 67.69 91 LEU A O 1
ATOM 677 N N . LEU A 1 92 ? 6.935 -1.350 -18.063 1.00 65.56 92 LEU A N 1
ATOM 678 C CA . LEU A 1 92 ? 6.069 -2.458 -17.651 1.00 65.56 92 LEU A CA 1
ATOM 679 C C . LEU A 1 92 ? 5.478 -2.241 -16.252 1.00 65.56 92 LEU A C 1
ATOM 681 O O . LEU A 1 92 ?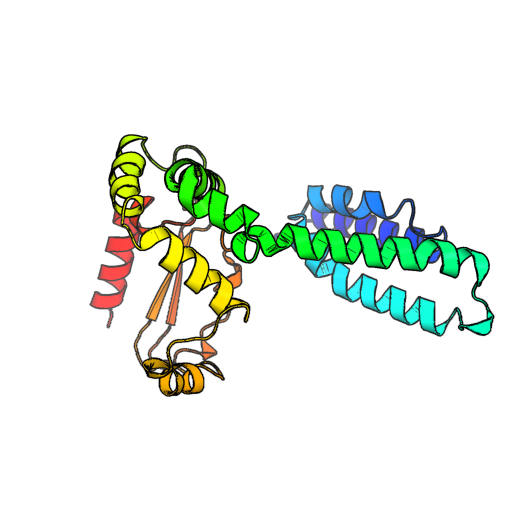 4.318 -2.583 -16.023 1.00 65.56 92 LEU A O 1
ATOM 685 N N . PHE A 1 93 ? 6.233 -1.635 -15.331 1.00 67.00 93 PHE A N 1
ATOM 686 C CA . PHE A 1 93 ? 5.746 -1.319 -13.985 1.00 67.00 93 PHE A CA 1
ATOM 687 C C . PHE A 1 93 ? 4.671 -0.220 -13.971 1.00 67.00 93 PHE A C 1
ATOM 689 O O . PHE A 1 93 ? 3.900 -0.131 -13.017 1.00 67.00 93 PHE A O 1
ATOM 696 N N . GLN A 1 94 ? 4.539 0.571 -15.038 1.00 67.62 94 GLN A N 1
ATOM 697 C CA . GLN A 1 94 ? 3.544 1.643 -15.148 1.00 67.62 94 GLN A CA 1
ATOM 698 C C . GLN A 1 94 ? 2.185 1.191 -15.692 1.00 67.62 94 GLN A C 1
ATOM 700 O O . GLN A 1 94 ? 1.515 1.950 -16.392 1.00 67.62 94 GLN A O 1
ATOM 705 N N . ASN A 1 95 ? 1.737 -0.026 -15.370 1.00 68.88 95 ASN A N 1
ATOM 706 C CA . ASN A 1 95 ? 0.556 -0.634 -15.993 1.00 68.88 95 ASN A CA 1
ATOM 707 C C . ASN A 1 95 ? -0.660 0.324 -16.065 1.00 68.88 95 ASN A C 1
ATOM 709 O O . ASN A 1 95 ? -1.205 0.526 -17.149 1.00 68.88 95 ASN A O 1
ATOM 713 N N . MET A 1 96 ? -0.998 1.018 -14.968 1.00 73.12 96 MET A N 1
ATOM 714 C CA . MET A 1 96 ? -2.135 1.963 -14.884 1.00 73.12 96 MET A CA 1
ATOM 715 C C . MET A 1 96 ? -1.993 3.234 -15.749 1.00 73.12 96 MET A C 1
ATOM 717 O O . MET A 1 96 ? -2.991 3.838 -16.158 1.00 73.12 96 MET A O 1
ATOM 721 N N . ALA A 1 97 ? -0.766 3.648 -16.070 1.00 74.38 97 ALA A N 1
ATOM 722 C CA . ALA A 1 97 ? -0.504 4.798 -16.938 1.00 74.38 97 ALA A CA 1
ATOM 723 C C . ALA A 1 97 ? -0.513 4.426 -18.434 1.00 74.38 97 ALA A C 1
ATOM 725 O O . ALA A 1 97 ? -0.553 5.307 -19.289 1.00 74.38 97 ALA A O 1
ATOM 726 N N . THR A 1 98 ? -0.536 3.132 -18.777 1.00 81.12 98 THR A N 1
ATOM 727 C CA . THR A 1 98 ? -0.559 2.677 -20.176 1.00 81.12 98 THR A CA 1
ATOM 728 C C . THR A 1 98 ? -1.983 2.494 -20.723 1.00 81.12 98 THR A C 1
ATOM 730 O O . THR A 1 98 ? -2.905 2.172 -19.968 1.00 81.12 98 THR A O 1
ATOM 733 N N . PRO A 1 99 ? -2.186 2.578 -22.057 1.00 83.69 99 PRO A N 1
ATOM 734 C CA . PRO A 1 99 ? -3.456 2.204 -22.687 1.00 83.69 99 PRO A CA 1
ATOM 735 C C . PRO A 1 99 ? -3.856 0.743 -22.441 1.00 83.69 99 PRO A C 1
ATOM 737 O O . PRO A 1 99 ? -5.037 0.412 -22.461 1.00 83.69 99 PRO A O 1
ATOM 740 N N . ARG A 1 100 ? -2.878 -0.148 -22.227 1.00 83.75 100 ARG A N 1
ATOM 741 C CA . ARG A 1 100 ? -3.141 -1.563 -21.950 1.00 83.75 100 ARG A CA 1
ATOM 742 C C . ARG A 1 100 ? -3.741 -1.748 -20.560 1.00 83.75 100 ARG A C 1
ATOM 744 O O . ARG A 1 100 ? -4.794 -2.364 -20.468 1.00 83.75 100 ARG A O 1
ATOM 751 N N . GLY A 1 101 ? -3.119 -1.198 -19.516 1.00 85.06 101 GLY A N 1
ATOM 752 C CA . GLY A 1 101 ? -3.682 -1.292 -18.168 1.00 85.06 101 GLY A CA 1
ATOM 753 C C . GLY A 1 101 ? -5.001 -0.536 -18.037 1.00 85.06 101 GLY A C 1
ATOM 754 O O . GLY A 1 101 ? -5.895 -1.019 -17.354 1.00 85.06 101 GLY A O 1
ATOM 755 N N . ALA A 1 102 ? -5.181 0.567 -18.776 1.00 88.12 102 ALA A N 1
ATOM 756 C CA . ALA A 1 102 ? -6.474 1.244 -18.872 1.00 88.12 102 ALA A CA 1
ATOM 757 C C . ALA A 1 102 ? -7.586 0.316 -19.382 1.00 88.12 102 ALA A C 1
ATOM 759 O O . ALA A 1 102 ? -8.641 0.240 -18.762 1.00 88.12 102 ALA A O 1
ATOM 760 N N . ARG A 1 103 ? -7.327 -0.431 -20.465 1.00 89.12 103 ARG A N 1
ATOM 761 C CA . ARG A 1 103 ? -8.268 -1.435 -20.980 1.00 89.12 103 ARG A CA 1
ATOM 762 C C . ARG A 1 103 ? -8.521 -2.556 -19.982 1.00 89.12 103 ARG A C 1
ATOM 764 O O . ARG A 1 103 ? -9.668 -2.896 -19.767 1.00 89.12 103 ARG A O 1
ATOM 771 N N . THR A 1 104 ? -7.493 -3.079 -19.312 1.00 89.12 104 THR A N 1
ATOM 772 C CA . THR A 1 104 ? -7.692 -4.100 -18.266 1.00 89.12 104 THR A CA 1
ATOM 773 C C . THR A 1 104 ? -8.618 -3.595 -17.159 1.00 89.12 104 THR A C 1
ATOM 775 O O . THR A 1 104 ? -9.554 -4.291 -16.781 1.00 89.12 104 THR A O 1
ATOM 778 N N . VAL A 1 105 ? -8.418 -2.364 -16.678 1.00 91.31 105 VAL A N 1
ATOM 779 C CA . VAL A 1 105 ? -9.312 -1.764 -15.678 1.00 91.31 105 VAL A CA 1
ATOM 780 C C . VAL A 1 105 ? -10.710 -1.540 -16.255 1.00 91.31 105 VAL A C 1
ATOM 782 O O . VAL A 1 105 ? -11.674 -1.724 -15.536 1.00 91.31 105 VAL A O 1
ATOM 785 N N . GLN A 1 106 ? -10.867 -1.173 -17.527 1.00 91.81 106 GLN A N 1
ATOM 786 C CA . GLN A 1 106 ? -12.181 -0.912 -18.130 1.00 91.81 106 GLN A CA 1
ATOM 787 C C . GLN A 1 106 ? -12.978 -2.179 -18.460 1.00 91.81 106 GLN A C 1
ATOM 789 O O . GLN A 1 106 ? -14.176 -2.218 -18.176 1.00 91.81 106 GLN A O 1
ATOM 794 N N . ASP A 1 107 ? -12.321 -3.180 -19.037 1.00 92.56 107 ASP A N 1
ATOM 795 C CA . ASP A 1 107 ? -12.942 -4.357 -19.646 1.00 92.56 107 ASP A CA 1
ATOM 796 C C . ASP A 1 107 ? -12.979 -5.548 -18.674 1.00 92.56 107 ASP A C 1
ATOM 798 O O . ASP A 1 107 ? -13.908 -6.351 -18.706 1.00 92.56 107 ASP A O 1
ATOM 802 N N . GLU A 1 108 ? -12.000 -5.647 -17.767 1.00 93.31 108 GLU A N 1
ATOM 803 C CA . GLU A 1 108 ? -11.814 -6.780 -16.847 1.00 93.31 108 GLU A CA 1
ATOM 804 C C . GLU A 1 108 ? -11.944 -6.362 -15.369 1.00 93.31 108 GLU A C 1
ATOM 806 O O . GLU A 1 108 ? -11.324 -6.954 -14.485 1.00 93.31 108 GLU A O 1
ATOM 811 N N . ARG A 1 109 ? -12.778 -5.349 -15.091 1.00 93.31 109 ARG A N 1
ATOM 812 C CA . ARG A 1 109 ? -12.995 -4.710 -13.773 1.00 93.31 109 ARG A CA 1
ATOM 813 C C . ARG A 1 109 ? -13.033 -5.694 -12.606 1.00 93.31 109 ARG A C 1
ATOM 815 O O . ARG A 1 109 ? -12.295 -5.529 -11.642 1.00 93.31 109 ARG A O 1
ATOM 822 N N . GLU A 1 110 ? -13.883 -6.716 -12.699 1.00 95.12 110 GLU A N 1
ATOM 823 C CA . GLU A 1 110 ? -14.079 -7.696 -11.626 1.00 95.12 110 GLU A CA 1
ATOM 824 C C . GLU A 1 110 ? -12.893 -8.645 -11.461 1.00 95.12 110 GLU A C 1
ATOM 826 O O . GLU A 1 110 ? -12.532 -8.983 -10.340 1.00 95.12 110 GLU A O 1
ATOM 831 N N . ALA A 1 111 ? -12.274 -9.088 -12.557 1.00 93.75 111 ALA A N 1
ATOM 832 C CA . ALA A 1 111 ? -11.098 -9.952 -12.475 1.00 93.75 111 ALA A CA 1
ATOM 833 C C . ALA A 1 111 ? -9.911 -9.184 -11.878 1.00 93.75 111 ALA A C 1
ATOM 835 O O . ALA A 1 111 ? -9.208 -9.696 -11.007 1.00 93.75 111 ALA A O 1
ATOM 836 N N . PHE A 1 112 ? -9.745 -7.927 -12.295 1.00 92.56 112 PHE A N 1
ATOM 837 C CA . PHE A 1 112 ? -8.734 -7.021 -11.776 1.00 92.56 112 PHE A CA 1
ATOM 838 C C . PHE A 1 112 ? -8.900 -6.782 -10.269 1.00 92.56 112 PHE A C 1
ATOM 840 O O . PHE A 1 112 ? -7.956 -6.986 -9.509 1.00 92.56 112 PHE A O 1
ATOM 847 N N . THR A 1 113 ? -10.094 -6.402 -9.804 1.00 94.44 113 THR A N 1
ATOM 848 C CA . THR A 1 113 ? -10.328 -6.131 -8.376 1.00 94.44 113 THR A CA 1
ATOM 849 C C . THR A 1 113 ? -10.303 -7.389 -7.516 1.00 94.44 113 THR A C 1
ATOM 851 O O . THR A 1 113 ? -9.814 -7.328 -6.388 1.00 94.44 113 THR A O 1
ATOM 854 N N . ARG A 1 114 ? -10.754 -8.538 -8.038 1.00 95.25 114 ARG A N 1
ATOM 855 C CA . ARG A 1 114 ? -10.644 -9.834 -7.349 1.00 95.25 114 ARG A CA 1
ATOM 856 C C . ARG A 1 114 ? -9.190 -10.203 -7.101 1.00 95.25 114 ARG A C 1
ATOM 858 O O . ARG A 1 114 ? -8.835 -10.543 -5.981 1.00 95.25 114 ARG A O 1
ATOM 865 N N . MET A 1 115 ? -8.333 -10.030 -8.108 1.00 94.25 115 MET A N 1
ATOM 866 C CA . MET A 1 115 ? -6.894 -10.235 -7.950 1.00 94.25 115 MET A CA 1
ATOM 867 C C . MET A 1 115 ? -6.307 -9.328 -6.858 1.00 94.25 115 MET A C 1
ATOM 869 O O . MET A 1 115 ? -5.473 -9.779 -6.076 1.00 94.25 115 MET A O 1
ATOM 873 N N . MET A 1 116 ? -6.735 -8.065 -6.763 1.00 93.44 116 MET A N 1
ATOM 874 C CA . MET A 1 116 ? -6.295 -7.188 -5.670 1.00 93.44 116 MET A CA 1
ATOM 875 C C . MET A 1 116 ? -6.734 -7.736 -4.307 1.00 93.44 116 MET A C 1
ATOM 877 O O . MET A 1 116 ? -5.907 -7.898 -3.420 1.00 93.44 116 MET A O 1
ATOM 881 N N . TRP A 1 117 ? -8.004 -8.111 -4.155 1.00 95.69 117 TRP A N 1
ATOM 882 C CA . TRP A 1 117 ? -8.518 -8.692 -2.911 1.00 95.69 117 TRP A CA 1
ATOM 883 C C . TRP A 1 117 ? -7.787 -9.970 -2.494 1.00 95.69 117 TRP A C 1
ATOM 885 O O . TRP A 1 117 ? -7.427 -10.110 -1.328 1.00 95.69 117 TRP A O 1
ATOM 895 N N . ASP A 1 118 ? -7.521 -10.868 -3.441 1.00 94.75 118 ASP A N 1
ATOM 896 C CA . ASP A 1 118 ? -6.810 -12.125 -3.192 1.00 94.75 118 ASP A CA 1
ATOM 897 C C . ASP A 1 118 ? -5.342 -11.908 -2.797 1.00 94.75 118 ASP A C 1
ATOM 899 O O . ASP A 1 118 ? -4.747 -12.747 -2.125 1.00 94.75 118 ASP A O 1
ATOM 903 N N . THR A 1 119 ? -4.738 -10.798 -3.231 1.00 93.12 119 THR A N 1
ATOM 904 C CA . THR A 1 119 ? -3.318 -10.505 -2.988 1.00 93.12 119 THR A CA 1
ATOM 905 C C . THR A 1 119 ? -3.071 -9.594 -1.799 1.00 93.12 119 THR A C 1
ATOM 907 O O . THR A 1 119 ? -1.921 -9.500 -1.383 1.00 93.12 119 THR A O 1
ATOM 910 N N . TRP A 1 120 ? -4.092 -8.917 -1.269 1.00 95.81 120 TRP A N 1
ATOM 911 C CA . TRP A 1 120 ? -3.966 -7.902 -0.214 1.00 95.81 120 TRP A CA 1
ATOM 912 C C . TRP A 1 120 ? -4.258 -8.413 1.204 1.00 95.81 120 TRP A C 1
ATOM 914 O O . TRP A 1 120 ? -3.952 -7.729 2.181 1.00 95.81 120 TRP A O 1
ATOM 924 N N . ALA A 1 121 ? -4.844 -9.601 1.331 1.00 95.19 121 ALA A N 1
ATOM 925 C CA . ALA A 1 121 ? -5.213 -10.182 2.616 1.00 95.19 121 ALA A CA 1
ATOM 926 C C . ALA A 1 121 ? -5.064 -11.720 2.608 1.00 95.19 121 ALA A C 1
ATOM 928 O O . ALA A 1 121 ? -4.953 -12.322 1.536 1.00 95.19 121 ALA A O 1
ATOM 929 N N . PRO A 1 122 ? -5.019 -12.374 3.787 1.00 94.38 122 PRO A N 1
ATOM 930 C CA . PRO A 1 122 ? -4.837 -13.823 3.898 1.00 94.38 122 PRO A CA 1
ATOM 931 C C . PRO A 1 122 ? -5.887 -14.641 3.140 1.00 94.38 122 PRO A C 1
ATOM 933 O O . PRO A 1 122 ? -7.045 -14.254 3.029 1.00 94.38 122 PRO A O 1
ATOM 936 N N . ALA A 1 123 ? -5.513 -15.826 2.655 1.00 93.31 123 ALA A N 1
ATOM 937 C CA . ALA A 1 123 ? -6.445 -16.689 1.932 1.00 93.31 123 ALA A CA 1
ATOM 938 C C . ALA A 1 123 ? -7.703 -17.012 2.764 1.00 93.31 123 ALA A C 1
ATOM 940 O O . ALA A 1 123 ? -7.607 -17.374 3.935 1.00 93.31 123 ALA A O 1
ATOM 941 N N . GLY A 1 124 ? -8.875 -16.923 2.128 1.00 92.38 124 GLY A N 1
ATOM 942 C CA . GLY A 1 124 ? -10.163 -17.205 2.768 1.00 92.38 124 GLY A CA 1
ATOM 943 C C . GLY A 1 124 ? -10.724 -16.065 3.626 1.00 92.38 124 GLY A C 1
ATOM 944 O O . GLY A 1 124 ? -11.624 -16.318 4.418 1.00 92.38 124 GLY A O 1
ATOM 945 N N . TRP A 1 125 ? -10.218 -14.833 3.486 1.00 95.12 125 TRP A N 1
ATOM 946 C CA . TRP A 1 125 ? -10.690 -13.683 4.269 1.00 95.12 125 TRP A CA 1
ATOM 947 C C . TRP A 1 125 ? -12.105 -13.190 3.905 1.00 95.12 125 TRP A C 1
ATOM 949 O O . TRP A 1 125 ? -12.712 -12.475 4.698 1.00 95.12 125 TRP A O 1
ATOM 959 N N . TYR A 1 126 ? -12.633 -13.553 2.730 1.00 96.06 126 TYR A N 1
ATOM 960 C CA . TYR A 1 126 ? -13.959 -13.145 2.251 1.00 96.06 126 TYR A CA 1
ATOM 961 C C . TYR A 1 126 ? -14.717 -14.301 1.598 1.00 96.06 126 TYR A C 1
ATOM 963 O O . TYR A 1 126 ? -14.114 -15.174 0.966 1.00 96.06 126 TYR A O 1
ATOM 971 N N . ASP A 1 127 ? -16.049 -14.259 1.677 1.00 95.69 127 ASP A N 1
ATOM 972 C CA . ASP A 1 127 ? -16.909 -15.149 0.906 1.00 95.69 127 ASP A CA 1
ATOM 973 C C . ASP A 1 127 ? -17.163 -14.592 -0.497 1.00 95.69 127 ASP A C 1
ATOM 975 O O . ASP A 1 127 ? -17.198 -13.385 -0.736 1.00 95.69 127 ASP A O 1
ATOM 979 N N . ARG A 1 128 ? -17.449 -15.469 -1.465 1.00 94.31 128 ARG A N 1
ATOM 980 C CA . ARG A 1 128 ? -17.758 -15.033 -2.840 1.00 94.31 128 ARG A CA 1
ATOM 981 C C . ARG A 1 128 ? -18.901 -14.010 -2.891 1.00 94.31 128 ARG A C 1
ATOM 983 O O . ARG A 1 128 ? -18.845 -13.090 -3.701 1.00 94.31 128 ARG A O 1
ATOM 990 N N . ALA A 1 129 ? -19.905 -14.157 -2.025 1.00 96.38 129 ALA A N 1
ATOM 991 C CA . ALA A 1 129 ? -21.032 -13.232 -1.941 1.00 96.38 129 ALA A CA 1
ATOM 992 C C . ALA A 1 129 ? -20.598 -11.810 -1.538 1.00 96.38 129 ALA A C 1
ATOM 994 O O . ALA A 1 129 ? -21.095 -10.843 -2.112 1.00 96.38 129 ALA A O 1
ATOM 995 N N . ASP A 1 130 ? -19.624 -11.689 -0.633 1.00 94.81 130 ASP A N 1
ATOM 996 C CA . ASP A 1 130 ? -19.074 -10.411 -0.166 1.00 94.81 130 ASP A CA 1
ATOM 997 C C . ASP A 1 130 ? -18.362 -9.645 -1.284 1.00 94.81 130 ASP A C 1
ATOM 999 O O . ASP A 1 130 ? -18.409 -8.408 -1.345 1.00 94.81 130 ASP A O 1
ATOM 1003 N N . PHE A 1 131 ? -17.676 -10.382 -2.162 1.00 95.94 131 PHE A N 1
ATOM 1004 C CA . PHE A 1 131 ? -17.058 -9.818 -3.356 1.00 95.94 131 PHE A CA 1
ATOM 1005 C C . PHE A 1 131 ? -18.105 -9.451 -4.398 1.00 95.94 131 PHE A C 1
ATOM 1007 O O . PHE A 1 131 ? -18.061 -8.346 -4.926 1.00 95.94 131 PHE A O 1
ATOM 1014 N N . ASP A 1 132 ? -19.058 -10.343 -4.678 1.00 96.25 132 ASP A N 1
ATOM 1015 C CA . ASP A 1 132 ? -20.101 -10.108 -5.679 1.00 96.25 132 ASP A CA 1
ATOM 1016 C C . ASP A 1 132 ? -20.969 -8.882 -5.311 1.00 96.25 132 ASP A C 1
ATOM 1018 O O . ASP A 1 132 ? -21.418 -8.149 -6.194 1.00 96.25 132 ASP A O 1
ATOM 1022 N N . GLU A 1 133 ? -21.178 -8.610 -4.017 1.00 95.94 133 GLU A N 1
ATOM 1023 C CA . GLU A 1 133 ? -21.820 -7.379 -3.545 1.00 95.94 133 GLU A CA 1
ATOM 1024 C C . GLU A 1 133 ? -20.973 -6.136 -3.845 1.00 95.94 133 GLU A C 1
ATOM 1026 O O . GLU A 1 133 ? -21.467 -5.193 -4.470 1.00 95.94 133 GLU A O 1
ATOM 1031 N N . ALA A 1 134 ? -19.692 -6.143 -3.464 1.00 94.44 134 ALA A N 1
ATOM 1032 C CA . ALA A 1 134 ? -18.778 -5.033 -3.735 1.00 94.44 134 ALA A CA 1
ATOM 1033 C C . ALA A 1 134 ? -18.583 -4.796 -5.243 1.00 94.44 134 ALA A C 1
ATOM 1035 O O . ALA A 1 134 ? -18.491 -3.650 -5.689 1.00 94.44 134 ALA A O 1
ATOM 1036 N N . ALA A 1 135 ? -18.599 -5.867 -6.040 1.00 95.50 135 ALA A N 1
ATOM 1037 C CA . ALA A 1 135 ? -18.417 -5.831 -7.483 1.00 95.50 135 ALA A CA 1
ATOM 1038 C C . ALA A 1 135 ? -19.485 -5.011 -8.211 1.00 95.50 135 ALA A C 1
ATOM 1040 O O . ALA A 1 135 ? -19.208 -4.431 -9.263 1.00 95.50 135 ALA A O 1
ATOM 1041 N N . ARG A 1 136 ? -20.679 -4.863 -7.622 1.00 95.69 136 ARG A N 1
ATOM 1042 C CA . ARG A 1 136 ? -21.736 -4.000 -8.170 1.00 95.69 136 ARG A CA 1
ATOM 1043 C C . ARG A 1 136 ? -21.292 -2.544 -8.284 1.00 95.69 136 ARG A C 1
ATOM 1045 O O . ARG A 1 136 ? -21.675 -1.879 -9.242 1.00 95.69 136 ARG A O 1
ATOM 1052 N N . ALA A 1 137 ? -20.463 -2.055 -7.359 1.00 92.81 137 ALA A N 1
ATOM 1053 C CA . ALA A 1 137 ? -19.941 -0.690 -7.413 1.00 92.81 137 ALA A CA 1
ATOM 1054 C C . ALA A 1 137 ? -18.986 -0.481 -8.601 1.00 92.81 137 ALA A C 1
ATOM 1056 O O . ALA A 1 137 ? -18.929 0.610 -9.167 1.00 92.81 137 ALA A O 1
ATOM 1057 N N . PHE A 1 138 ? -18.280 -1.532 -9.033 1.00 93.38 138 PHE A N 1
ATOM 1058 C CA . PHE A 1 138 ? -17.333 -1.450 -10.150 1.00 93.38 138 PHE A CA 1
ATOM 1059 C C . PHE A 1 138 ? -18.039 -1.254 -11.498 1.00 93.38 138 PHE A C 1
ATOM 1061 O O . PHE A 1 138 ? -17.428 -0.807 -12.467 1.00 93.38 138 PHE A O 1
ATOM 1068 N N . GLN A 1 139 ? -19.345 -1.529 -11.560 1.00 92.50 139 GLN A N 1
ATOM 1069 C CA . GLN A 1 139 ? -20.172 -1.357 -12.755 1.00 92.50 139 GLN A CA 1
ATOM 1070 C C . GLN A 1 139 ? -20.576 0.108 -13.012 1.00 92.50 139 GLN A C 1
ATOM 1072 O O . GLN A 1 139 ? -21.212 0.404 -14.025 1.00 92.50 139 GLN A O 1
ATOM 1077 N N . GLY A 1 140 ? -20.197 1.042 -12.127 1.00 93.12 140 GLY A N 1
ATOM 1078 C CA . GLY A 1 140 ? -20.365 2.480 -12.348 1.00 93.12 140 GLY A CA 1
ATOM 1079 C C . GLY A 1 140 ? -19.716 2.936 -13.661 1.00 93.12 140 GLY A C 1
ATOM 1080 O O . GLY A 1 140 ? -18.629 2.481 -14.028 1.00 93.12 140 GLY A O 1
ATOM 1081 N N . LYS A 1 141 ? -20.387 3.828 -14.401 1.00 92.69 141 LYS A N 1
ATOM 1082 C CA . LYS A 1 141 ? -19.921 4.276 -15.730 1.00 92.69 141 LYS A CA 1
ATOM 1083 C C . LYS A 1 141 ? -18.549 4.952 -15.663 1.00 92.69 141 LYS A C 1
ATOM 1085 O O . LYS A 1 141 ? -17.716 4.722 -16.530 1.00 92.69 141 LYS A O 1
ATOM 1090 N N . ASP A 1 142 ? -18.332 5.717 -14.605 1.00 95.12 142 ASP A N 1
ATOM 1091 C CA . ASP A 1 142 ? -17.139 6.496 -14.284 1.00 95.12 142 ASP A CA 1
ATOM 1092 C C . ASP A 1 142 ? -16.092 5.721 -13.469 1.00 95.12 142 ASP A C 1
ATOM 1094 O O . ASP A 1 142 ? -14.956 6.171 -13.363 1.00 95.12 142 ASP A O 1
ATOM 1098 N N . TRP A 1 143 ? -16.422 4.538 -12.934 1.00 95.56 143 TRP A N 1
ATOM 1099 C CA . TRP A 1 143 ? -15.547 3.794 -12.018 1.00 95.56 143 TRP A CA 1
ATOM 1100 C C . TRP A 1 143 ? -14.120 3.620 -12.554 1.00 95.56 143 TRP A C 1
ATOM 1102 O O . TRP A 1 143 ? -13.149 3.929 -11.867 1.00 95.56 143 TRP A O 1
ATOM 1112 N N . ALA A 1 144 ? -13.981 3.169 -13.804 1.00 93.94 144 ALA A N 1
ATOM 1113 C CA . ALA A 1 144 ? -12.668 2.941 -14.398 1.00 93.94 144 ALA A CA 1
ATOM 1114 C C . ALA A 1 144 ? -11.893 4.251 -14.606 1.00 93.94 144 ALA A C 1
ATOM 1116 O O . ALA A 1 144 ? -10.678 4.276 -14.423 1.00 93.94 144 ALA A O 1
ATOM 1117 N N . GLU A 1 145 ? -12.579 5.338 -14.968 1.00 94.19 145 GLU A N 1
ATOM 1118 C CA . GLU A 1 145 ? -11.953 6.651 -15.144 1.00 94.19 145 GLU A CA 1
ATOM 1119 C C . GLU A 1 145 ? -11.474 7.214 -13.806 1.00 94.19 145 GLU A C 1
ATOM 1121 O O . GLU A 1 145 ? -10.333 7.659 -13.720 1.00 94.19 145 GLU A O 1
ATOM 1126 N N . VAL A 1 146 ? -12.288 7.103 -12.752 1.00 94.94 146 VAL A N 1
ATOM 1127 C CA . VAL A 1 146 ? -11.937 7.524 -11.387 1.00 94.94 146 VAL A CA 1
ATOM 1128 C C . VAL A 1 146 ? -10.733 6.741 -10.860 1.00 94.94 146 VAL A C 1
ATOM 1130 O O . VAL A 1 146 ? -9.772 7.340 -10.374 1.00 94.94 146 VAL A O 1
ATOM 1133 N N . VAL A 1 147 ? -10.738 5.409 -10.999 1.00 93.69 147 VAL A N 1
ATOM 1134 C CA . VAL A 1 147 ? -9.616 4.555 -10.573 1.00 93.69 147 VAL A CA 1
ATOM 1135 C C . VAL A 1 147 ? -8.339 4.929 -11.326 1.00 93.69 147 VAL A C 1
ATOM 1137 O O . VAL A 1 147 ? -7.300 5.165 -10.708 1.00 93.69 147 VAL A O 1
ATOM 1140 N N . LEU A 1 148 ? -8.400 5.025 -12.657 1.00 93.38 148 LEU A N 1
ATOM 1141 C CA . LEU A 1 148 ? -7.230 5.353 -13.473 1.00 93.38 148 LEU A CA 1
ATOM 1142 C C . LEU A 1 148 ? -6.715 6.768 -13.202 1.00 93.38 148 LEU A C 1
ATOM 1144 O O . LEU A 1 148 ? -5.499 6.953 -13.133 1.00 93.38 148 LEU A O 1
ATOM 1148 N N . HIS A 1 149 ? -7.604 7.754 -13.049 1.00 94.94 149 HIS A N 1
ATOM 1149 C CA . HIS A 1 149 ? -7.224 9.132 -12.739 1.00 94.94 149 HIS A CA 1
ATOM 1150 C C . HIS A 1 149 ? -6.517 9.208 -11.388 1.00 94.94 149 HIS A C 1
ATOM 1152 O O . HIS A 1 149 ? -5.405 9.725 -11.349 1.00 94.94 149 HIS A O 1
ATOM 1158 N N . SER A 1 150 ? -7.059 8.585 -10.335 1.00 93.06 150 SER A N 1
ATOM 1159 C CA . SER A 1 150 ? -6.440 8.573 -9.002 1.00 93.06 150 SER A CA 1
ATOM 1160 C C . SER A 1 150 ? -4.984 8.090 -9.036 1.00 93.06 150 SER A C 1
ATOM 1162 O O . SER A 1 150 ? -4.081 8.764 -8.533 1.00 93.06 150 SER A O 1
ATOM 1164 N N . TYR A 1 151 ? -4.723 6.958 -9.697 1.00 90.12 151 TYR A N 1
ATOM 1165 C CA . TYR A 1 151 ? -3.367 6.421 -9.826 1.00 90.12 151 TYR A CA 1
ATOM 1166 C C . TYR A 1 151 ? -2.465 7.287 -10.711 1.00 90.12 151 TYR A C 1
ATOM 1168 O O . TYR A 1 151 ? -1.309 7.532 -10.368 1.00 90.12 151 TYR A O 1
ATOM 1176 N N . ARG A 1 152 ? -2.971 7.775 -11.849 1.00 92.06 152 ARG A N 1
ATOM 1177 C CA . ARG A 1 152 ? -2.188 8.625 -12.757 1.00 92.06 152 ARG A CA 1
ATOM 1178 C C . ARG A 1 152 ? -1.819 9.944 -12.103 1.00 92.06 152 ARG A C 1
ATOM 1180 O O . ARG A 1 152 ? -0.657 10.324 -12.163 1.00 92.06 152 ARG A O 1
ATOM 1187 N N . HIS A 1 153 ? -2.769 10.598 -11.451 1.00 92.56 153 HIS A N 1
ATOM 1188 C CA . HIS A 1 153 ? -2.554 11.853 -10.752 1.00 92.56 153 HIS A CA 1
ATOM 1189 C C . HIS A 1 153 ? -1.542 11.686 -9.610 1.00 92.56 153 HIS A C 1
ATOM 1191 O O . HIS A 1 153 ? -0.549 12.410 -9.568 1.00 92.56 153 HIS A O 1
ATOM 1197 N N . ARG A 1 154 ? -1.683 10.638 -8.780 1.00 88.06 154 ARG A N 1
ATOM 1198 C CA . ARG A 1 154 ? -0.726 10.310 -7.703 1.00 88.06 154 ARG A CA 1
ATOM 1199 C C . ARG A 1 154 ? 0.729 10.194 -8.180 1.00 88.06 154 ARG A C 1
ATOM 1201 O O . ARG A 1 154 ? 1.645 10.462 -7.405 1.00 88.06 154 ARG A O 1
ATOM 1208 N N . TRP A 1 155 ? 0.948 9.767 -9.423 1.00 83.94 155 TRP A N 1
ATOM 1209 C CA . TRP A 1 155 ? 2.279 9.617 -10.019 1.00 83.94 155 TRP A CA 1
ATOM 1210 C C . TRP A 1 155 ? 2.636 10.705 -11.046 1.00 83.94 155 TRP A C 1
ATOM 1212 O O . TRP A 1 155 ? 3.651 10.577 -11.726 1.00 83.94 155 TRP A O 1
ATOM 1222 N N . GLY A 1 156 ? 1.842 11.775 -11.158 1.00 87.88 156 GLY A N 1
ATOM 1223 C CA . GLY A 1 156 ? 2.123 12.910 -12.045 1.00 87.88 156 GLY A CA 1
ATOM 1224 C C . GLY A 1 156 ? 1.839 12.670 -13.534 1.00 87.88 156 GLY A C 1
ATOM 1225 O O . GLY A 1 156 ? 2.337 13.407 -14.379 1.00 87.88 156 GLY A O 1
ATOM 1226 N N . PHE A 1 157 ? 1.048 11.650 -13.878 1.00 87.19 157 PHE A N 1
ATOM 1227 C CA . PHE A 1 157 ? 0.614 11.341 -15.251 1.00 87.19 157 PHE A CA 1
ATOM 1228 C C . PHE A 1 157 ? -0.742 11.952 -15.632 1.00 87.19 157 PHE A C 1
ATOM 1230 O O . PHE A 1 157 ? -1.194 11.771 -16.762 1.00 87.19 157 PHE A O 1
ATOM 1237 N N . ALA A 1 158 ? -1.416 12.626 -14.701 1.00 92.62 158 ALA A N 1
ATOM 1238 C CA . ALA A 1 158 ? -2.655 13.355 -14.950 1.00 92.62 158 ALA A CA 1
ATOM 1239 C C . ALA A 1 158 ? -2.704 14.621 -14.089 1.00 92.62 158 ALA A C 1
ATOM 1241 O O . ALA A 1 158 ? -2.255 14.612 -12.940 1.00 92.62 158 ALA A O 1
ATOM 1242 N N . GLU A 1 159 ? -3.263 15.694 -14.642 1.00 94.50 159 GLU A N 1
ATOM 1243 C CA . GLU A 1 159 ? -3.518 16.922 -13.890 1.00 94.50 159 GLU A CA 1
ATOM 1244 C C . GLU A 1 159 ? -4.607 16.687 -12.832 1.00 94.50 159 GLU A C 1
ATOM 1246 O O . GLU A 1 159 ? -5.526 15.878 -13.026 1.00 94.50 159 GLU A O 1
ATOM 1251 N N . GLY A 1 160 ? -4.467 17.371 -11.695 1.00 93.88 160 GLY A N 1
ATOM 1252 C CA . GLY A 1 160 ? -5.526 17.479 -10.692 1.00 93.88 160 GLY A CA 1
ATOM 1253 C C . GLY A 1 160 ? -6.638 18.418 -11.164 1.00 93.88 160 GLY A C 1
ATOM 1254 O O . GLY A 1 160 ? -6.491 19.123 -12.164 1.00 93.88 160 GLY A O 1
ATOM 1255 N N . ASP A 1 161 ? -7.757 18.439 -10.445 1.00 94.75 161 ASP A N 1
ATOM 1256 C CA . ASP A 1 161 ? -8.816 19.419 -10.703 1.00 94.75 161 ASP A CA 1
ATOM 1257 C C . ASP A 1 161 ? -8.373 20.797 -10.170 1.00 94.75 161 ASP A C 1
ATOM 1259 O O . ASP A 1 161 ? -8.018 20.901 -8.990 1.00 94.75 161 ASP A O 1
ATOM 1263 N N . PRO A 1 162 ? -8.409 21.871 -10.984 1.00 96.44 162 PRO A N 1
ATOM 1264 C CA . PRO A 1 162 ? -8.077 23.221 -10.532 1.00 96.44 162 PRO A CA 1
ATOM 1265 C C . PRO A 1 162 ? -8.851 23.679 -9.290 1.00 96.44 162 PRO A C 1
ATOM 1267 O O . PRO A 1 162 ? -8.329 24.487 -8.523 1.00 96.44 162 PRO A O 1
ATOM 1270 N N . ALA A 1 163 ? -10.064 23.162 -9.062 1.00 97.50 163 ALA A N 1
ATOM 1271 C CA . ALA A 1 163 ? -10.856 23.463 -7.871 1.00 97.50 163 ALA A CA 1
ATOM 1272 C C . ALA A 1 163 ? -10.190 23.001 -6.561 1.00 97.50 163 ALA A C 1
ATOM 1274 O O . ALA A 1 163 ? -10.471 23.577 -5.513 1.00 97.50 163 ALA A O 1
ATOM 1275 N N . TYR A 1 164 ? -9.294 22.008 -6.616 1.00 95.94 164 TYR A N 1
ATOM 1276 C CA . TYR A 1 164 ? -8.570 21.469 -5.458 1.00 95.94 164 TYR A CA 1
ATOM 1277 C C . TYR A 1 164 ? -7.093 21.885 -5.414 1.00 95.94 164 TYR A C 1
ATOM 1279 O O . TYR A 1 164 ? -6.364 21.450 -4.526 1.00 95.94 164 TYR A O 1
ATOM 1287 N N . ALA A 1 165 ? -6.634 22.751 -6.325 1.00 95.44 165 ALA A N 1
ATOM 1288 C CA . ALA A 1 165 ? -5.225 23.148 -6.400 1.00 95.44 165 ALA A CA 1
ATOM 1289 C C . ALA A 1 165 ? -4.722 23.816 -5.106 1.00 95.44 165 ALA A C 1
ATOM 1291 O O . ALA A 1 165 ? -3.592 23.576 -4.675 1.00 95.44 165 ALA A O 1
ATOM 1292 N N . GLU A 1 166 ? -5.562 24.634 -4.462 1.00 96.88 166 GLU A N 1
ATOM 1293 C CA . GLU A 1 166 ? -5.229 25.247 -3.171 1.00 96.88 166 GLU A CA 1
ATOM 1294 C C . GLU A 1 166 ? -5.145 24.208 -2.046 1.00 96.88 166 GLU A C 1
ATOM 1296 O O . GLU A 1 166 ? -4.251 24.289 -1.201 1.00 96.88 166 GLU A O 1
ATOM 1301 N N . ASP A 1 167 ? -6.034 23.212 -2.043 1.00 95.81 167 ASP A N 1
ATOM 1302 C CA . ASP A 1 167 ? -6.017 22.135 -1.054 1.00 95.81 167 ASP A CA 1
ATOM 1303 C C . ASP A 1 167 ? -4.783 21.240 -1.230 1.00 95.81 167 ASP A C 1
ATOM 1305 O O . ASP A 1 167 ? -4.089 20.967 -0.251 1.00 95.81 167 ASP A O 1
ATOM 1309 N N . GLU A 1 168 ? -4.433 20.861 -2.464 1.00 93.69 168 GLU A N 1
ATOM 1310 C CA . GLU A 1 168 ? -3.206 20.107 -2.754 1.00 93.69 168 GLU A CA 1
ATOM 1311 C C . GLU A 1 168 ? -1.948 20.858 -2.305 1.00 93.69 168 GLU A C 1
ATOM 1313 O O . GLU A 1 168 ? -1.073 20.273 -1.660 1.00 93.69 168 GLU A O 1
ATOM 1318 N N . ALA A 1 169 ? -1.873 22.169 -2.564 1.00 94.31 169 ALA A N 1
ATOM 1319 C CA . ALA A 1 169 ? -0.748 22.992 -2.126 1.00 94.31 169 ALA A CA 1
ATOM 1320 C C . ALA A 1 169 ? -0.602 23.018 -0.593 1.00 94.31 169 ALA A C 1
ATOM 1322 O O . ALA A 1 169 ? 0.512 23.099 -0.077 1.00 94.31 169 ALA A O 1
ATOM 1323 N N . ARG A 1 170 ? -1.710 22.910 0.153 1.00 95.06 170 ARG A N 1
ATOM 1324 C CA . ARG A 1 170 ? -1.708 22.863 1.627 1.00 95.06 170 ARG A CA 1
ATOM 1325 C C . ARG A 1 170 ? -1.317 21.501 2.196 1.00 95.06 170 ARG A C 1
ATOM 1327 O O . ARG A 1 170 ? -0.989 21.423 3.379 1.00 95.06 170 ARG A O 1
ATOM 1334 N N . LEU A 1 171 ? -1.346 20.444 1.386 1.00 93.25 171 LEU A N 1
ATOM 1335 C CA . LEU A 1 171 ? -0.938 19.095 1.784 1.00 93.25 171 LEU A CA 1
ATOM 1336 C C . LEU A 1 171 ? 0.574 18.853 1.623 1.00 93.25 171 LEU A C 1
ATOM 1338 O O . LEU A 1 171 ? 1.060 17.791 2.022 1.00 93.25 171 LEU A O 1
ATOM 1342 N N . TYR A 1 172 ? 1.325 19.820 1.076 1.00 90.31 172 TYR A N 1
ATOM 1343 C CA . TYR A 1 172 ? 2.773 19.726 0.891 1.00 90.31 172 TYR A CA 1
ATOM 1344 C C . TYR A 1 172 ? 3.527 20.947 1.469 1.00 90.31 172 TYR A C 1
ATOM 1346 O O . TYR A 1 172 ? 3.446 22.042 0.913 1.00 90.31 172 TYR A O 1
ATOM 1354 N N . PRO A 1 173 ? 4.329 20.785 2.542 1.00 92.06 173 PRO A N 1
ATOM 1355 C CA . PRO A 1 173 ? 4.583 19.542 3.271 1.00 92.06 173 PRO A CA 1
ATOM 1356 C C . PRO A 1 173 ? 3.342 19.057 4.035 1.00 92.06 173 PRO A C 1
ATOM 1358 O O . PRO A 1 173 ? 2.421 19.830 4.287 1.00 92.06 173 PRO A O 1
ATOM 1361 N N . ALA A 1 174 ? 3.338 17.779 4.422 1.00 91.38 174 ALA A N 1
ATOM 1362 C CA . ALA A 1 174 ? 2.218 17.183 5.147 1.00 91.38 174 ALA A CA 1
ATOM 1363 C C . ALA A 1 174 ? 1.867 18.006 6.407 1.00 91.38 174 ALA A C 1
ATOM 1365 O O . ALA A 1 174 ? 2.764 18.279 7.216 1.00 91.38 174 ALA A O 1
ATOM 1366 N N . PRO A 1 175 ? 0.594 18.402 6.591 1.00 94.19 175 PRO A N 1
ATOM 1367 C CA . PRO A 1 175 ? 0.183 19.192 7.741 1.00 94.19 175 PRO A CA 1
ATOM 1368 C C . PRO A 1 175 ? 0.218 18.362 9.026 1.00 94.19 175 PRO A C 1
ATOM 1370 O O . PRO A 1 175 ? 0.090 17.138 9.008 1.00 94.19 175 PRO A O 1
ATOM 1373 N N . VAL A 1 176 ? 0.347 19.054 10.158 1.00 96.06 176 VAL A N 1
ATOM 1374 C CA . VAL A 1 176 ? 0.211 18.453 11.488 1.00 96.06 176 VAL A CA 1
ATOM 1375 C C . VAL A 1 176 ? -1.256 18.514 11.912 1.00 96.06 176 VAL A C 1
ATOM 1377 O O . VAL A 1 176 ? -1.883 19.573 11.854 1.00 96.06 176 VAL A O 1
ATOM 1380 N N . LEU A 1 177 ? -1.811 17.374 12.313 1.00 95.69 177 LEU A N 1
ATOM 1381 C CA . LEU A 1 177 ? -3.223 17.210 12.636 1.00 95.69 177 LEU A CA 1
ATOM 1382 C C . LEU A 1 177 ? -3.487 17.440 14.130 1.00 95.69 177 LEU A C 1
ATOM 1384 O O . LEU A 1 177 ? -2.859 16.835 14.998 1.00 95.69 177 LEU A O 1
ATOM 1388 N N . GLN A 1 178 ? -4.470 18.293 14.423 1.00 96.50 178 GLN A N 1
ATOM 1389 C CA . GLN A 1 178 ? -4.873 18.630 15.798 1.00 96.50 178 GLN A CA 1
ATOM 1390 C C . GLN A 1 178 ? -5.962 17.707 16.351 1.00 96.50 178 GLN A C 1
ATOM 1392 O O . GLN A 1 178 ? -6.307 17.800 17.525 1.00 96.50 178 GLN A O 1
ATOM 1397 N N . VAL A 1 179 ? -6.532 16.844 15.512 1.00 95.69 179 VAL A N 1
ATOM 1398 C CA . VAL A 1 179 ? -7.604 15.928 15.904 1.00 95.69 179 VAL A CA 1
ATOM 1399 C C . VAL A 1 179 ? -7.015 14.633 16.473 1.00 95.69 179 VAL A C 1
ATOM 1401 O O . VAL A 1 179 ? -6.081 14.092 15.869 1.00 95.69 179 VAL A O 1
ATOM 1404 N N . PRO A 1 180 ? -7.536 14.116 17.604 1.00 96.25 180 PRO A N 1
ATOM 1405 C CA . PRO A 1 180 ? -7.166 12.793 18.087 1.00 96.25 180 PRO A CA 1
ATOM 1406 C C . PRO A 1 180 ? -7.359 11.756 16.981 1.00 96.25 180 PRO A C 1
ATOM 1408 O O . PRO A 1 180 ? -8.425 11.692 16.368 1.00 96.25 180 PRO A O 1
ATOM 1411 N N . THR A 1 181 ? -6.327 10.957 16.711 1.00 97.25 181 THR A N 1
ATOM 1412 C CA . THR A 1 181 ? -6.343 9.982 15.615 1.00 97.25 181 THR A CA 1
ATOM 1413 C C . THR A 1 181 ? -6.000 8.577 16.099 1.00 97.25 181 THR A C 1
ATOM 1415 O O . THR A 1 181 ? -4.954 8.362 16.710 1.00 97.25 181 THR A O 1
ATOM 1418 N N . LEU A 1 182 ? -6.857 7.613 15.756 1.00 97.62 182 LEU A N 1
ATOM 1419 C CA . LEU A 1 182 ? -6.598 6.180 15.874 1.00 97.62 182 LEU A CA 1
ATOM 1420 C C . LEU A 1 182 ? -6.271 5.601 14.492 1.00 97.62 182 LEU A C 1
ATOM 1422 O O . LEU A 1 182 ? -7.059 5.741 13.557 1.00 97.62 182 LEU A O 1
ATOM 1426 N N . VAL A 1 183 ? -5.143 4.903 14.375 1.00 97.56 183 VAL A N 1
ATOM 1427 C CA . VAL A 1 183 ? -4.766 4.127 13.186 1.00 97.56 183 VAL A CA 1
ATOM 1428 C C . VAL A 1 183 ? -4.877 2.638 13.484 1.00 97.56 183 VAL A C 1
ATOM 1430 O O . VAL A 1 183 ? -4.170 2.113 14.344 1.00 97.56 183 VAL A O 1
ATOM 1433 N N . LEU A 1 184 ? -5.725 1.952 12.718 1.00 98.06 184 LEU A N 1
ATOM 1434 C CA . LEU A 1 184 ? -5.866 0.498 12.721 1.00 98.06 184 LEU A CA 1
ATOM 1435 C C . LEU A 1 184 ? -5.222 -0.068 11.455 1.00 98.06 184 LEU A C 1
ATOM 1437 O O . LEU A 1 184 ? -5.623 0.284 10.349 1.00 98.06 184 LEU A O 1
ATOM 1441 N N . HIS A 1 185 ? -4.221 -0.935 11.610 1.00 98.06 185 HIS A N 1
ATOM 1442 C CA . HIS A 1 185 ? -3.492 -1.549 10.490 1.00 98.06 185 HIS A CA 1
ATOM 1443 C C . HIS A 1 185 ? -3.518 -3.071 10.630 1.00 98.06 185 HIS A C 1
ATOM 1445 O O . HIS A 1 185 ? -3.219 -3.589 11.703 1.00 98.06 185 HIS A O 1
ATOM 1451 N N . GLY A 1 186 ? -3.841 -3.807 9.569 1.00 97.75 186 GLY A N 1
ATOM 1452 C CA . GLY A 1 186 ? -3.705 -5.263 9.564 1.00 97.75 186 GLY A CA 1
ATOM 1453 C C . GLY A 1 186 ? -2.248 -5.738 9.608 1.00 97.75 186 GLY A C 1
ATOM 1454 O O . GLY A 1 186 ? -1.412 -5.303 8.821 1.00 97.75 186 GLY A O 1
ATOM 1455 N N . GLY A 1 187 ? -1.914 -6.641 10.528 1.00 96.62 187 GLY A N 1
ATOM 1456 C CA . GLY A 1 187 ? -0.570 -7.213 10.664 1.00 96.62 187 GLY A CA 1
ATOM 1457 C C . GLY A 1 187 ? -0.167 -8.149 9.519 1.00 96.62 187 GLY A C 1
ATOM 1458 O O . GLY A 1 187 ? 1.023 -8.385 9.325 1.00 96.62 187 GLY A O 1
ATOM 1459 N N . ALA A 1 188 ? -1.140 -8.649 8.757 1.00 95.88 188 ALA A N 1
ATOM 1460 C CA . ALA A 1 188 ? -0.965 -9.481 7.571 1.00 95.88 188 ALA A CA 1
ATOM 1461 C C . ALA A 1 188 ? -1.313 -8.733 6.265 1.00 95.88 188 ALA A C 1
ATOM 1463 O O . ALA A 1 188 ? -1.548 -9.375 5.243 1.00 95.88 188 ALA A O 1
ATOM 1464 N N . ASP A 1 189 ? -1.367 -7.392 6.286 1.00 95.50 189 ASP A N 1
ATOM 1465 C CA . ASP A 1 189 ? -1.578 -6.567 5.089 1.00 95.50 189 ASP A CA 1
ATOM 1466 C C . ASP A 1 189 ? -0.394 -6.715 4.117 1.00 95.50 189 ASP A C 1
ATOM 1468 O O . ASP A 1 189 ? 0.740 -6.316 4.401 1.00 95.50 189 ASP A O 1
ATOM 1472 N N . THR A 1 190 ? -0.675 -7.291 2.951 1.00 91.56 190 THR A N 1
ATOM 1473 C CA . THR A 1 190 ? 0.286 -7.509 1.863 1.00 91.56 190 THR A CA 1
ATOM 1474 C C . THR A 1 190 ? 0.239 -6.415 0.791 1.00 91.56 190 THR A C 1
ATOM 1476 O O . THR A 1 190 ? 1.102 -6.388 -0.087 1.00 91.56 190 THR A O 1
ATOM 1479 N N . CYS A 1 191 ? -0.715 -5.479 0.864 1.00 92.56 191 CYS A N 1
ATOM 1480 C CA . CYS A 1 191 ? -0.730 -4.259 0.056 1.00 92.56 191 CYS A CA 1
ATOM 1481 C C . CYS A 1 191 ? 0.186 -3.184 0.651 1.00 92.56 191 CYS A C 1
ATOM 1483 O O . CYS A 1 191 ? 0.996 -2.587 -0.057 1.00 92.56 191 CYS A O 1
ATOM 1485 N N . ASN A 1 192 ? 0.046 -2.918 1.951 1.00 89.69 192 ASN A N 1
ATOM 1486 C CA . ASN A 1 192 ? 0.844 -1.945 2.686 1.00 89.69 192 ASN A CA 1
ATOM 1487 C C . ASN A 1 192 ? 1.467 -2.612 3.904 1.00 89.69 192 ASN A C 1
ATOM 1489 O O . ASN A 1 192 ? 0.787 -2.888 4.891 1.00 89.69 192 ASN A O 1
ATOM 1493 N N . HIS A 1 193 ? 2.789 -2.780 3.874 1.00 90.69 193 HIS A N 1
ATOM 1494 C CA . HIS A 1 193 ? 3.510 -3.358 5.001 1.00 90.69 193 HIS A CA 1
ATOM 1495 C C . HIS A 1 193 ? 3.199 -2.591 6.309 1.00 90.69 193 HIS A C 1
ATOM 1497 O O . HIS A 1 193 ? 3.217 -1.349 6.295 1.00 90.69 193 HIS A O 1
ATOM 1503 N N . PRO A 1 194 ? 2.973 -3.274 7.450 1.00 89.12 194 PRO A N 1
ATOM 1504 C CA . PRO A 1 194 ? 2.599 -2.633 8.717 1.00 89.12 194 PRO A CA 1
ATOM 1505 C C . PRO A 1 194 ? 3.577 -1.557 9.196 1.00 89.12 194 PRO A C 1
ATOM 1507 O O . PRO A 1 194 ? 3.189 -0.615 9.886 1.00 89.12 194 PRO A O 1
ATOM 1510 N N . ASP A 1 195 ? 4.852 -1.657 8.819 1.00 90.12 195 ASP A N 1
ATOM 1511 C CA . ASP A 1 195 ? 5.861 -0.651 9.172 1.00 90.12 195 ASP A CA 1
ATOM 1512 C C . ASP A 1 195 ? 5.620 0.713 8.513 1.00 90.12 195 ASP A C 1
ATOM 1514 O O . ASP A 1 195 ? 6.108 1.721 9.017 1.00 90.12 195 ASP A O 1
ATOM 1518 N N . SER A 1 196 ? 4.833 0.781 7.435 1.00 88.06 196 SER A N 1
ATOM 1519 C CA . SER A 1 196 ? 4.535 2.042 6.741 1.00 88.06 196 SER A CA 1
ATOM 1520 C C . SER A 1 196 ? 3.798 3.061 7.627 1.00 88.06 196 SER A C 1
ATOM 1522 O O . SER A 1 196 ? 3.966 4.275 7.443 1.00 88.06 196 SER A O 1
ATOM 1524 N N . SER A 1 197 ? 3.058 2.579 8.632 1.00 91.00 197 SER A N 1
ATOM 1525 C CA . SER A 1 197 ? 2.333 3.383 9.620 1.00 91.00 197 SER A CA 1
ATOM 1526 C C . SER A 1 197 ? 3.088 3.602 10.942 1.00 91.00 197 SER A C 1
ATOM 1528 O O . SER A 1 197 ? 2.572 4.293 11.821 1.00 91.00 197 SER A O 1
ATOM 1530 N N . LYS A 1 198 ? 4.298 3.050 11.124 1.00 93.12 198 LYS A N 1
ATOM 1531 C CA . LYS A 1 198 ? 5.113 3.280 12.335 1.00 93.12 198 LYS A CA 1
ATOM 1532 C C . LYS A 1 198 ? 5.731 4.684 12.344 1.00 93.12 198 LYS A C 1
ATOM 1534 O O . LYS A 1 198 ? 6.071 5.217 11.289 1.00 93.12 198 LYS A O 1
ATOM 1539 N N . GLY A 1 199 ? 5.941 5.251 13.536 1.00 92.81 199 GLY A N 1
ATOM 1540 C CA . GLY A 1 199 ? 6.726 6.481 13.700 1.00 92.81 199 GLY A CA 1
ATOM 1541 C C . GLY A 1 199 ? 6.043 7.736 13.149 1.00 92.81 199 GLY A C 1
ATOM 1542 O O . GLY A 1 199 ? 6.719 8.631 12.641 1.00 92.81 199 GLY A O 1
ATOM 1543 N N . ARG A 1 200 ? 4.704 7.771 13.144 1.00 93.94 200 ARG A N 1
ATOM 1544 C CA . ARG A 1 200 ? 3.911 8.875 12.574 1.00 93.94 200 ARG A CA 1
ATOM 1545 C C . ARG A 1 200 ? 3.411 9.869 13.617 1.00 93.94 200 ARG A C 1
ATOM 1547 O O . ARG A 1 200 ? 2.804 10.860 13.237 1.00 93.94 200 ARG A O 1
ATOM 1554 N N . GLU A 1 201 ? 3.727 9.662 14.890 1.00 95.06 201 GLU A N 1
ATOM 1555 C CA . GLU A 1 201 ? 3.284 10.461 16.040 1.00 95.06 201 GLU A CA 1
ATOM 1556 C C . GLU A 1 201 ? 3.560 11.961 15.842 1.00 95.06 201 GLU A C 1
ATOM 1558 O O . GLU A 1 201 ? 2.736 12.799 16.192 1.00 95.06 201 GLU A O 1
ATOM 1563 N N . ALA A 1 202 ? 4.687 12.312 15.210 1.00 94.62 202 ALA A N 1
ATOM 1564 C CA . ALA A 1 202 ? 5.079 13.700 14.957 1.00 94.62 202 ALA A CA 1
ATOM 1565 C C . ALA A 1 202 ? 4.096 14.487 14.063 1.00 94.62 202 ALA A C 1
ATOM 1567 O O . ALA A 1 202 ? 4.133 15.716 14.060 1.00 94.62 202 ALA A O 1
ATOM 1568 N N . PHE A 1 203 ? 3.222 13.802 13.318 1.00 94.94 203 PHE A N 1
ATOM 1569 C CA . PHE A 1 203 ? 2.199 14.426 12.475 1.00 94.94 203 PHE A CA 1
ATOM 1570 C C . PHE A 1 203 ? 0.875 14.685 13.210 1.00 94.94 203 PHE A C 1
ATOM 1572 O O . PHE A 1 203 ? -0.050 15.208 12.596 1.00 94.94 203 PHE A O 1
ATOM 1579 N N . PHE A 1 204 ? 0.763 14.365 14.505 1.00 96.50 204 PHE A N 1
ATOM 1580 C CA . PHE A 1 204 ? -0.492 14.454 15.256 1.00 96.50 204 PHE A CA 1
ATOM 1581 C C . PHE A 1 204 ? -0.279 15.097 16.636 1.00 96.50 204 PHE A C 1
ATOM 1583 O O . PHE A 1 204 ? 0.245 14.465 17.550 1.00 96.50 204 PHE A O 1
ATOM 1590 N N . GLN A 1 205 ? -0.725 16.342 16.829 1.00 94.88 205 GLN A N 1
ATOM 1591 C CA . GLN A 1 205 ? -0.709 16.980 18.161 1.00 94.88 205 GLN A CA 1
ATOM 1592 C C . GLN A 1 205 ? -1.966 16.667 18.976 1.00 94.88 205 GLN A C 1
ATOM 1594 O O . GLN A 1 205 ? -1.938 16.785 20.197 1.00 94.88 205 GLN A O 1
ATOM 1599 N N . GLY A 1 206 ? -3.056 16.252 18.321 1.00 91.88 206 GLY A N 1
ATOM 1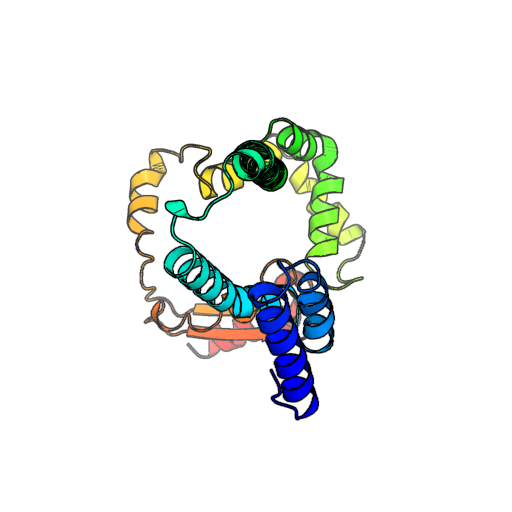600 C CA . GLY A 1 206 ? -4.316 15.896 18.984 1.00 91.88 206 GLY A CA 1
ATOM 1601 C C . GLY A 1 206 ? -4.286 14.586 19.772 1.00 91.88 206 GLY A C 1
ATOM 1602 O O . GLY A 1 206 ? -5.292 14.215 20.364 1.00 91.88 206 GLY A O 1
ATOM 1603 N N . GLY A 1 207 ? -3.161 13.872 19.767 1.00 92.69 207 GLY A N 1
ATOM 1604 C CA . GLY A 1 207 ? -3.059 12.496 20.240 1.00 92.69 207 GLY A CA 1
ATOM 1605 C C . GLY A 1 207 ? -3.083 11.507 19.077 1.00 92.69 207 GLY A C 1
ATOM 1606 O O . GLY A 1 207 ? -3.822 11.673 18.104 1.00 92.69 207 GLY A O 1
ATOM 1607 N N . TYR A 1 208 ? -2.242 10.482 19.183 1.00 96.31 208 TYR A N 1
ATOM 1608 C CA . TYR A 1 208 ? -2.094 9.438 18.179 1.00 96.31 208 TYR A CA 1
ATOM 1609 C C . TYR A 1 208 ? -2.015 8.080 18.855 1.00 96.31 208 TYR A C 1
ATOM 1611 O O . TYR A 1 208 ? -1.115 7.831 19.659 1.00 96.31 208 TYR A O 1
ATOM 1619 N N . GLU A 1 209 ? -2.940 7.202 18.498 1.00 96.81 209 GLU A N 1
ATOM 1620 C CA . GLU A 1 209 ? -2.903 5.797 18.869 1.00 96.81 209 GLU A CA 1
ATOM 1621 C C . GLU A 1 209 ? -2.769 4.956 17.604 1.00 96.81 209 GLU A C 1
ATOM 1623 O O . GLU A 1 209 ? -3.450 5.181 16.604 1.00 96.81 209 GLU A O 1
ATOM 1628 N N . ARG A 1 210 ? -1.881 3.965 17.643 1.00 97.00 210 ARG A N 1
ATOM 1629 C CA . ARG A 1 210 ? -1.701 3.010 16.556 1.00 97.00 210 ARG A CA 1
ATOM 1630 C C . ARG A 1 210 ? -1.848 1.601 17.091 1.00 97.00 210 ARG A C 1
ATOM 1632 O O . ARG A 1 210 ? -1.065 1.178 17.939 1.00 97.00 210 ARG A O 1
ATOM 1639 N N . GLN A 1 211 ? -2.761 0.847 16.498 1.00 97.56 211 GLN A N 1
ATOM 1640 C CA . GLN A 1 211 ? -2.973 -0.558 16.802 1.00 97.56 211 GLN A CA 1
ATOM 1641 C C . GLN A 1 211 ? -2.785 -1.403 15.535 1.00 97.56 211 GLN A C 1
ATOM 1643 O O . GLN A 1 211 ? -3.354 -1.126 14.479 1.00 97.56 211 GLN A O 1
ATOM 1648 N N . VAL A 1 212 ? -1.963 -2.447 15.656 1.00 98.00 212 VAL A N 1
ATOM 1649 C CA . VAL A 1 212 ? -1.806 -3.480 14.624 1.00 98.00 212 VAL A CA 1
ATOM 1650 C C . VAL A 1 212 ? -2.673 -4.666 15.007 1.00 98.00 212 VAL A C 1
ATOM 1652 O O . VAL A 1 212 ? -2.634 -5.101 16.156 1.00 98.00 212 VAL A O 1
ATOM 1655 N N . LEU A 1 213 ? -3.467 -5.159 14.065 1.00 97.75 213 LEU A N 1
ATOM 1656 C CA . LEU A 1 213 ? -4.359 -6.293 14.265 1.00 97.75 213 LEU A CA 1
ATOM 1657 C C . LEU A 1 213 ? -3.707 -7.555 13.700 1.00 97.75 213 LEU A C 1
ATOM 1659 O O . LEU A 1 213 ? -3.586 -7.706 12.484 1.00 97.75 213 LEU A O 1
ATOM 1663 N N . ASP A 1 214 ? -3.263 -8.449 14.578 1.00 96.75 214 ASP A N 1
ATOM 1664 C CA . ASP A 1 214 ? -2.593 -9.686 14.176 1.00 96.75 214 ASP A CA 1
ATOM 1665 C C . ASP A 1 214 ? -3.512 -10.572 13.324 1.00 96.75 214 ASP A C 1
ATOM 1667 O O . ASP A 1 214 ? -4.689 -10.753 13.630 1.00 96.75 214 ASP A O 1
ATOM 1671 N N . GLY A 1 215 ? -2.968 -11.124 12.236 1.00 95.56 215 GLY A N 1
ATOM 1672 C CA . GLY A 1 215 ? -3.700 -12.001 11.313 1.00 95.56 215 GLY A CA 1
ATOM 1673 C C . GLY A 1 215 ? -4.706 -11.302 10.390 1.00 95.56 215 GLY A C 1
ATOM 1674 O O . GLY A 1 215 ? -5.293 -11.972 9.549 1.00 95.56 215 GLY A O 1
ATOM 1675 N N . VAL A 1 216 ? -4.881 -9.984 10.510 1.00 97.94 216 VAL A N 1
ATOM 1676 C CA . VAL A 1 216 ? -5.776 -9.180 9.664 1.00 97.94 216 VAL A CA 1
ATOM 1677 C C . VAL A 1 216 ? -5.002 -8.594 8.485 1.00 97.94 216 VAL A C 1
ATOM 1679 O O . VAL A 1 216 ? -3.890 -8.101 8.669 1.00 97.94 216 VAL A O 1
ATOM 1682 N N . GLY A 1 217 ? -5.576 -8.646 7.289 1.00 97.31 217 GLY A N 1
ATOM 1683 C CA . GLY A 1 217 ? -5.037 -8.103 6.047 1.00 97.31 217 GLY A CA 1
ATOM 1684 C C . GLY A 1 217 ? -5.377 -6.631 5.799 1.00 97.31 217 GLY A C 1
ATOM 1685 O O . GLY A 1 217 ? -5.480 -5.818 6.721 1.00 97.31 217 GLY A O 1
ATOM 1686 N N . HIS A 1 218 ? -5.501 -6.268 4.522 1.00 97.56 218 HIS A N 1
ATOM 1687 C CA . HIS A 1 218 ? -5.690 -4.885 4.078 1.00 97.56 218 HIS A CA 1
ATOM 1688 C C . HIS A 1 218 ? -7.066 -4.277 4.395 1.00 97.56 218 HIS A C 1
ATOM 1690 O O . HIS A 1 218 ? -7.216 -3.054 4.375 1.00 97.56 218 HIS A O 1
ATOM 1696 N N . PHE A 1 219 ? -8.076 -5.087 4.727 1.00 97.06 219 PHE A N 1
ATOM 1697 C CA . PHE A 1 219 ? -9.438 -4.617 4.981 1.00 97.06 219 PHE A CA 1
ATOM 1698 C C . PHE A 1 219 ? -9.896 -4.865 6.429 1.00 97.06 219 PHE A C 1
ATOM 1700 O O . PHE A 1 219 ? -10.909 -5.545 6.630 1.00 97.06 219 PHE A O 1
ATOM 1707 N N . PRO A 1 220 ? -9.248 -4.273 7.458 1.00 97.12 220 PRO A N 1
ATOM 1708 C CA . PRO A 1 220 ? -9.603 -4.493 8.861 1.00 97.12 220 PRO A CA 1
ATOM 1709 C C . PRO A 1 220 ? -11.092 -4.392 9.184 1.00 97.12 220 PRO A C 1
ATOM 1711 O O . PRO A 1 220 ? -11.629 -5.213 9.924 1.00 97.12 220 PRO A O 1
ATOM 1714 N N . GLN A 1 221 ? -11.775 -3.410 8.598 1.00 96.00 221 GLN A N 1
ATOM 1715 C CA . GLN A 1 221 ? -13.198 -3.155 8.805 1.00 96.00 221 GLN A CA 1
ATOM 1716 C C . GLN A 1 221 ? -14.114 -4.286 8.311 1.00 96.00 221 GLN A C 1
ATOM 1718 O O . GLN A 1 221 ? -15.248 -4.378 8.771 1.00 96.00 221 GLN A O 1
ATOM 1723 N N . ARG A 1 222 ? -13.647 -5.133 7.385 1.00 95.38 222 ARG A N 1
ATOM 1724 C CA . ARG A 1 222 ? -14.388 -6.303 6.881 1.00 95.38 222 ARG A CA 1
ATOM 1725 C C . ARG A 1 222 ? -13.884 -7.608 7.475 1.00 95.38 222 ARG A C 1
ATOM 1727 O O . ARG A 1 222 ? -14.687 -8.481 7.764 1.00 95.38 222 ARG A O 1
ATOM 1734 N N . GLU A 1 223 ? -12.575 -7.720 7.664 1.00 96.94 223 GLU A N 1
ATOM 1735 C CA . GLU A 1 223 ? -11.924 -8.935 8.156 1.00 96.94 223 GLU A CA 1
ATOM 1736 C C . GLU A 1 223 ? -12.114 -9.132 9.665 1.00 96.94 223 GLU A C 1
ATOM 1738 O O . GLU A 1 223 ? -12.302 -10.250 10.135 1.00 96.94 223 GLU A O 1
ATOM 1743 N N . ALA A 1 224 ? -12.092 -8.044 10.441 1.00 97.19 224 ALA A N 1
ATOM 1744 C CA . ALA A 1 224 ? -12.227 -8.077 11.895 1.00 97.19 224 ALA A CA 1
ATOM 1745 C C . ALA A 1 224 ? -13.173 -6.969 12.404 1.00 97.19 224 ALA A C 1
ATOM 1747 O O . ALA A 1 224 ? -12.772 -6.143 13.232 1.00 97.19 224 ALA A O 1
ATOM 1748 N N . PRO A 1 225 ? -14.444 -6.943 11.951 1.00 96.94 225 PRO A N 1
ATOM 1749 C CA . PRO A 1 225 ? -15.369 -5.838 12.210 1.00 96.94 225 PRO A CA 1
ATOM 1750 C C . PRO A 1 225 ? -15.581 -5.581 13.706 1.00 96.94 225 PRO A C 1
ATOM 1752 O O . PRO A 1 225 ? -15.618 -4.426 14.126 1.00 96.94 225 PRO A O 1
ATOM 1755 N N . GLN A 1 226 ? -15.648 -6.636 14.527 1.00 98.00 226 GLN A N 1
ATOM 1756 C CA . GLN A 1 226 ? -15.802 -6.496 15.977 1.00 98.00 226 GLN A CA 1
ATOM 1757 C C . GLN A 1 226 ? -14.574 -5.844 16.624 1.00 98.00 226 GLN A C 1
ATOM 1759 O O . GLN A 1 226 ? -14.717 -4.913 17.408 1.00 98.00 226 GLN A O 1
ATOM 1764 N N . ALA A 1 227 ? -13.363 -6.282 16.262 1.00 97.94 227 ALA A N 1
ATOM 1765 C CA . ALA A 1 227 ? -12.132 -5.724 16.819 1.00 97.94 227 ALA A CA 1
ATOM 1766 C C . ALA A 1 227 ? -11.963 -4.243 16.448 1.00 97.94 227 ALA A C 1
ATOM 1768 O O . ALA A 1 227 ? -11.548 -3.440 17.285 1.00 97.94 227 ALA A O 1
ATOM 1769 N N . VAL A 1 228 ? -12.325 -3.882 15.211 1.00 98.31 228 VAL A N 1
ATOM 1770 C CA .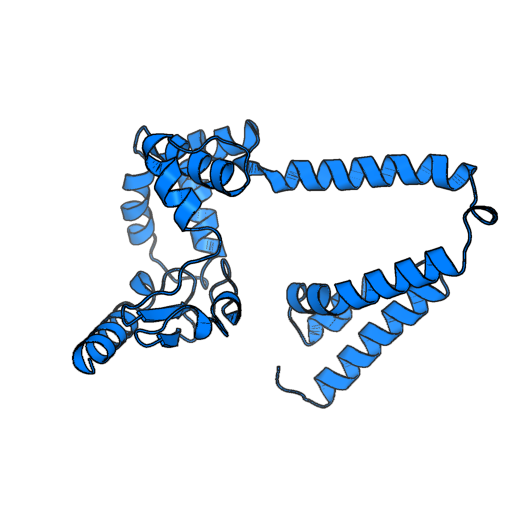 VAL A 1 228 ? -12.343 -2.494 14.735 1.00 98.31 228 VAL A CA 1
ATOM 1771 C C . VAL A 1 228 ? -13.379 -1.666 15.494 1.00 98.31 228 VAL A C 1
ATOM 1773 O O . VAL A 1 228 ? -13.041 -0.598 16.001 1.00 98.31 228 VAL A O 1
ATOM 1776 N N . ALA A 1 229 ? -14.615 -2.156 15.625 1.00 98.12 229 ALA A N 1
ATOM 1777 C CA . ALA A 1 229 ? -15.672 -1.459 16.356 1.00 98.12 229 ALA A CA 1
ATOM 1778 C C . ALA A 1 229 ? -15.297 -1.238 17.829 1.00 98.12 229 ALA A C 1
ATOM 1780 O O . ALA A 1 229 ? -15.421 -0.122 18.332 1.00 98.12 229 ALA A O 1
ATOM 1781 N N . ASP A 1 230 ? -14.768 -2.262 18.500 1.00 98.00 230 ASP A N 1
ATOM 1782 C CA . ASP A 1 230 ? -14.329 -2.159 19.890 1.00 98.00 230 ASP A CA 1
ATOM 1783 C C . ASP A 1 230 ? -13.177 -1.157 20.043 1.00 98.00 230 ASP A C 1
ATOM 1785 O O . ASP A 1 230 ? -13.140 -0.406 21.016 1.00 98.00 230 ASP A O 1
ATOM 1789 N N . ALA A 1 231 ? -12.233 -1.120 19.095 1.00 97.81 231 ALA A N 1
ATOM 1790 C CA . ALA A 1 231 ? -11.142 -0.148 19.106 1.00 97.81 231 ALA A CA 1
ATOM 1791 C C . ALA A 1 231 ? -11.649 1.290 18.943 1.00 97.81 231 ALA A C 1
ATOM 1793 O O . ALA A 1 231 ? -11.246 2.163 19.708 1.00 97.81 231 ALA A O 1
ATOM 1794 N N . ILE A 1 232 ? -12.588 1.519 18.020 1.00 97.69 232 ILE A N 1
ATOM 1795 C CA . ILE A 1 232 ? -13.226 2.827 17.828 1.00 97.69 232 ILE A CA 1
ATOM 1796 C C . ILE A 1 232 ? -13.979 3.248 19.094 1.00 97.69 232 ILE A C 1
ATOM 1798 O O . ILE A 1 232 ? -13.789 4.361 19.577 1.00 97.69 232 ILE A O 1
ATOM 1802 N N . LEU A 1 233 ? -14.803 2.363 19.667 1.00 97.62 233 LEU A N 1
ATOM 1803 C CA . LEU A 1 233 ? -15.579 2.665 20.872 1.00 97.62 233 LEU A CA 1
ATOM 1804 C C . LEU A 1 233 ? -14.680 2.974 22.071 1.00 97.62 233 LEU A C 1
ATOM 1806 O O . LEU A 1 233 ? -14.962 3.919 22.805 1.00 97.62 233 LEU A O 1
ATOM 1810 N N . ARG A 1 234 ? -13.591 2.217 22.258 1.00 96.94 234 ARG A N 1
ATOM 1811 C CA . ARG A 1 234 ? -12.601 2.510 23.303 1.00 96.94 234 ARG A CA 1
ATOM 1812 C C . ARG A 1 234 ? -11.962 3.874 23.089 1.00 96.94 234 ARG A C 1
ATOM 1814 O O . ARG A 1 234 ? -11.978 4.675 24.014 1.00 96.94 234 ARG A O 1
ATOM 1821 N N . PHE A 1 235 ? -11.464 4.143 21.885 1.00 96.75 235 PHE A N 1
ATOM 1822 C CA . PHE A 1 235 ? -10.775 5.389 21.559 1.00 96.75 235 PHE A CA 1
ATOM 1823 C C . PHE A 1 235 ? -11.677 6.617 21.746 1.00 96.75 235 PHE A C 1
ATOM 1825 O O . PHE A 1 235 ? -11.291 7.582 22.403 1.00 96.75 235 PHE A O 1
ATOM 1832 N N . CYS A 1 236 ? -12.913 6.556 21.242 1.00 94.69 236 CYS A N 1
ATOM 1833 C CA . CYS A 1 236 ? -13.889 7.633 21.407 1.00 94.69 236 CYS A CA 1
ATOM 1834 C C . CYS A 1 236 ? -14.413 7.755 22.845 1.00 94.69 236 CYS A C 1
ATOM 1836 O O . CYS A 1 236 ? -14.773 8.850 23.259 1.00 94.69 236 CYS A O 1
ATOM 1838 N N . GLY A 1 237 ? -14.484 6.654 23.599 1.00 87.88 237 GLY A N 1
ATOM 1839 C CA . GLY A 1 237 ? -14.921 6.648 24.998 1.00 87.88 237 GLY A CA 1
ATOM 1840 C C . GLY A 1 237 ? -13.841 7.071 25.999 1.00 87.88 237 GLY A C 1
ATOM 1841 O O . GLY A 1 237 ? -14.167 7.374 27.144 1.00 87.88 237 GLY A O 1
ATOM 1842 N N . SER A 1 238 ? -12.570 7.078 25.587 1.00 66.19 238 SER A N 1
ATOM 1843 C CA . SER A 1 238 ? -11.427 7.553 26.378 1.00 66.19 238 SER A CA 1
ATOM 1844 C C . SER A 1 238 ? -11.072 9.029 26.161 1.00 66.19 238 SER A C 1
ATOM 1846 O O . SER A 1 238 ? -10.155 9.518 26.822 1.00 66.19 238 SER A O 1
ATOM 1848 N N . ALA A 1 239 ? -11.754 9.703 25.228 1.00 54.19 239 ALA A N 1
ATOM 1849 C CA . ALA A 1 239 ? -11.530 11.102 24.857 1.00 54.19 239 ALA A CA 1
ATOM 1850 C C . ALA A 1 239 ? -12.324 12.092 25.725 1.00 54.19 239 ALA A C 1
ATOM 1852 O O . ALA A 1 239 ? -13.451 11.751 26.151 1.00 54.19 239 ALA A O 1
#

Secondary structure (DSSP, 8-state):
----HHHHHHHHHHHHHHHHHHHHSTTGGGGGHHHHHTTTS-HHHHHHHHHHHHHHHHHHHHHHS-GGGS-HHHHHHHHHHHHHHHHHHHHHHTGGGSHHHHHHHHHSHHHHHHHHHHHHS-TT-S-HHHHHHHHHHHT-TTHHHHHHHHHHHHTTSSPPPGGGHHHHHHTSSPPPB-S-EEEEEETT-SSS-GGGGTT-GGGBSS-EEEEEETT--S-HHHHSHHHHHHHHHHHHH--

Foldseek 3Di:
DPPDPVLVVLLCVLLVQLLCCVVPPVRPRNVVSLVSNVVRDPSVVSCVVCVVVVVVVVVVVCVVCDPVNDDPVVCVVVVVVVVVVVVVVVVVVPLLLDPNSLCCCVVVVLVVVVVVVCQFADPPLDDPVRSVVVVVVSPDPCNSVVVSQVVCVVVVNDDDDPVCPVVVVVPVVNAAAQAADEAEAECGGRPDHPCVPPPCQRSYPNHYHYDYDYRTGDCCCRRPVPVVVVVVCVSVVVD